Protein AF-0000000081167413 (afdb_homodimer)

Solvent-accessible surface area (backbone atoms only — not comparable to full-atom values): 19623 Å² total; per-residue (Å²): 137,82,80,77,78,75,75,78,75,76,74,74,73,75,72,71,70,73,71,70,74,71,68,78,69,79,68,62,87,67,59,77,71,50,35,56,50,51,27,63,51,35,47,58,48,36,53,52,51,29,46,51,45,26,54,52,31,37,71,70,62,60,34,78,79,64,93,54,86,72,51,77,68,61,30,28,59,44,60,64,32,18,26,53,30,18,47,41,30,41,51,33,17,50,31,35,32,51,27,28,50,50,52,38,54,54,46,54,66,69,35,64,90,38,66,68,58,45,51,51,41,51,54,35,32,51,28,26,44,48,12,18,50,11,32,36,38,37,31,34,26,34,50,88,80,32,45,67,62,14,50,52,11,47,44,28,32,53,54,33,36,50,52,24,52,52,46,50,50,53,49,52,54,56,52,49,50,50,53,50,49,50,52,54,68,70,94,137,84,80,78,78,76,76,78,75,76,74,77,72,76,74,72,72,74,72,70,73,71,68,77,68,80,69,64,87,66,57,76,70,50,36,56,50,49,27,63,51,36,47,60,48,36,53,52,50,30,48,52,45,26,54,51,30,38,73,70,62,60,34,78,79,63,94,54,88,71,51,76,67,60,29,27,58,43,61,64,31,19,27,52,30,20,47,43,31,37,51,34,16,49,32,36,32,51,27,28,51,52,52,37,55,52,46,55,68,71,34,66,91,39,66,68,59,45,51,50,42,50,52,35,31,51,29,26,45,50,12,18,49,11,33,36,39,38,28,32,25,35,50,88,79,32,45,69,63,15,48,52,11,47,46,28,33,52,53,34,36,51,51,24,52,51,47,51,49,52,50,51,54,55,53,47,52,49,51,50,48,48,54,53,69,72,93

Nearest PDB structures (foldseek):
  2ysu-assembly1_B  TM=3.370E-01  e=1.061E+00  Escherichia coli
  2b5u-assembly2_C  TM=3.489E-01  e=2.884E+00  Escherichia coli
  5ew5-assembly4_D  TM=3.385E-01  e=2.884E+00  Escherichia coli
  7xge-assembly3_E  TM=4.062E-01  e=7.456E+00  synthetic construct
  8x94-assembly1_A  TM=3.676E-01  e=5.524E+00  Homo sapiens

pLDDT: mean 80.08, std 22.7, range [27.91, 98.62]

Radius of gyration: 30.18 Å; Cα contacts (8 Å, |Δi|>4): 378; chains: 2; bounding box: 60×120×89 Å

Foldseek 3Di:
DPPPPPPPPPPPPPPPVPVPPPPPPPPPVDPLVVLVVQLVVLVVVLQVVLVVVLVVCVVVPQDPDDPDDDDSLNSLAGPPSVVSSLVSLLVSLVSLLVNLVSQLVVQCVVCPPPPVLNVLSVVLSVLSNQLSVLSNQLSVDRCVVPVVSNVVSVCSNPVSVVVSVVSVVVSVVVVVVVVVVVVVVVD/DPPPPPPPPPPPPPCPVPVPPPPPPPPPVDPLVVLVVCLVVLVVVLQVVLVVVLVVCVVVPQDPDDPDDDDSLNSLAGPPSVVSSLVSLLVSLVSLLVNLVSQLVVQCVVCPPPPVLNVLSVVLSVLSNQLSVLSNQLSVDRCVVPVVSNVVSVCSNPVSVVVSVVSVVVSVVVVVVVVVVVVVVVD

Secondary structure (DSSP, 8-state):
----------------------------SS-TTHHHHHHHHHHHHHHHHHHHHHHHHHHTTSSPPPSS---GGGGGSSTTHHHHHHHHHHHHHHHHHHHHHHHHHHHHHHTTT-HHHHHHHHHHHHHHHHHHHHHHHHHHS-TTT-HHHHHHHHIIIIIIHHHHHHHHHHHHHHHHHHHHHHHHHH-/----------------------------SS-TTHHHHHHHHHHHHHHHHHHHHHHHHHHTTSSPPPSSPPPGGGGGSSTTHHHHHHHHHHHHHHHHHHHHHHHHHHHHHHTTT-HHHHHHHHHHHHHHHHHHHHHHHHHHS-TTT-HHHHHHHHIIIIIIHHHHHHHHHHHHHHHHHHHHHHHHHH-

Organism: Pinctada imbricata (NCBI:txid66713)

InterPro domains:
  IPR019402 CWH43-like, N-terminal domain [PF10277] (33-178)
  IPR050911 DRAM/TMEM150 Autophagy Modulator [PTHR21324] (34-179)

Structure (mmCIF, N/CA/C/O backbone):
data_AF-0000000081167413-model_v1
#
loop_
_entity.id
_entity.type
_entity.pdbx_description
1 polymer 'Transmembrane protein'
#
loop_
_atom_site.group_PDB
_atom_site.id
_atom_site.type_symbol
_atom_site.label_atom_id
_atom_site.label_alt_id
_atom_site.label_comp_id
_atom_site.label_asym_id
_atom_site.label_entity_id
_atom_site.label_seq_id
_atom_site.pdbx_PDB_ins_code
_atom_site.Cartn_x
_atom_site.Cartn_y
_atom_site.Cartn_z
_atom_site.occupancy
_atom_site.B_iso_or_equiv
_atom_site.auth_seq_id
_atom_site.auth_comp_id
_atom_site.auth_asym_id
_atom_site.auth_atom_id
_atom_site.pdbx_PDB_model_num
ATOM 1 N N . MET A 1 1 ? -13.102 90.75 14.391 1 28.25 1 MET A N 1
ATOM 2 C CA . MET A 1 1 ? -13.211 89.688 13.344 1 28.25 1 MET A CA 1
ATOM 3 C C . MET A 1 1 ? -12.102 88.688 13.477 1 28.25 1 MET A C 1
ATOM 5 O O . MET A 1 1 ? -10.992 88.875 12.969 1 28.25 1 MET A O 1
ATOM 9 N N . THR A 1 2 ? -11.836 88.188 14.727 1 29.12 2 THR A N 1
ATOM 10 C CA . THR A 1 2 ? -10.828 87.25 15.273 1 29.12 2 THR A CA 1
ATOM 11 C C . THR A 1 2 ? -10.883 85.938 14.594 1 29.12 2 THR A C 1
ATOM 13 O O . THR A 1 2 ? -11.945 85.312 14.523 1 29.12 2 THR A O 1
ATOM 16 N N . LEU A 1 3 ? -10.141 85.688 13.5 1 29.12 3 LEU A N 1
ATOM 17 C CA . LEU A 1 3 ? -9.852 84.562 12.602 1 29.12 3 LEU A CA 1
ATOM 18 C C . LEU A 1 3 ? -9.398 83.375 13.391 1 29.12 3 LEU A C 1
ATOM 20 O O . LEU A 1 3 ? -8.336 83.375 14.023 1 29.12 3 LEU A O 1
ATOM 24 N N . GLU A 1 4 ? -10.258 82.688 14.234 1 28.03 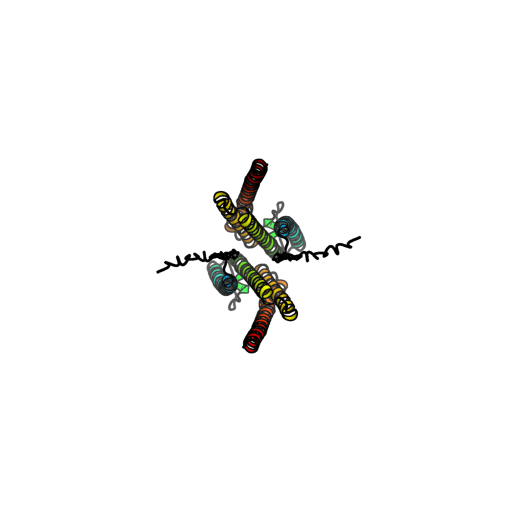4 GLU A N 1
ATOM 25 C CA . GLU A 1 4 ? -10.023 81.5 14.984 1 28.03 4 GLU A CA 1
ATOM 26 C C . GLU A 1 4 ? -9.531 80.375 14.07 1 28.03 4 GLU A C 1
ATOM 28 O O . GLU A 1 4 ? -10.203 80 13.102 1 28.03 4 GLU A O 1
ATOM 33 N N . GLU A 1 5 ? -8.211 80.312 13.805 1 28.83 5 GLU A N 1
ATOM 34 C CA . GLU A 1 5 ? -7.484 79.25 13.078 1 28.83 5 GLU A CA 1
ATOM 35 C C . GLU A 1 5 ? -7.852 77.875 13.586 1 28.83 5 GLU A C 1
ATOM 37 O O . GLU A 1 5 ? -7.664 77.562 14.766 1 28.83 5 GLU A O 1
ATOM 42 N N . ARG A 1 6 ? -9.023 77.312 13.203 1 32.06 6 ARG A N 1
ATOM 43 C CA . ARG A 1 6 ? -9.477 76 13.477 1 32.06 6 ARG A CA 1
ATOM 44 C C . ARG A 1 6 ? -8.391 74.938 13.125 1 32.06 6 ARG A C 1
ATOM 46 O O . ARG A 1 6 ? -7.871 74.938 12.008 1 32.06 6 ARG A O 1
ATOM 53 N N . GLY A 1 7 ? -7.434 74.75 14.078 1 28.89 7 GLY A N 1
ATOM 54 C CA . GLY A 1 7 ? -6.422 73.688 14 1 28.89 7 GLY A CA 1
ATOM 55 C C . GLY A 1 7 ? -6.965 72.375 13.508 1 28.89 7 GLY A C 1
ATOM 56 O O . GLY A 1 7 ? -7.961 71.875 14.031 1 28.89 7 GLY A O 1
ATOM 57 N N . SER A 1 8 ? -7.035 72.125 12.188 1 30.3 8 SER A N 1
ATOM 58 C CA . SER A 1 8 ? -7.355 70.875 11.508 1 30.3 8 SER A CA 1
ATOM 59 C C . SER A 1 8 ? -6.602 69.688 12.133 1 30.3 8 SER A C 1
ATOM 61 O O . SER A 1 8 ? -5.371 69.688 12.172 1 30.3 8 SER A O 1
ATOM 63 N N . GLY A 1 9 ? -6.941 69.312 13.406 1 28.14 9 GLY A N 1
ATOM 64 C CA . GLY A 1 9 ? -6.434 68.062 13.969 1 28.14 9 GLY A CA 1
ATOM 65 C C . GLY A 1 9 ? -6.496 66.875 13 1 28.14 9 GLY A C 1
ATOM 66 O O . GLY A 1 9 ? -7.578 66.5 12.531 1 28.14 9 GLY A O 1
ATOM 67 N N . SER A 1 10 ? -5.539 66.75 12.023 1 30.91 10 SER A N 1
ATOM 68 C CA . SER A 1 10 ? -5.324 65.562 11.188 1 30.91 10 SER A CA 1
ATOM 69 C C . SER A 1 10 ? -5.359 64.312 12.016 1 30.91 10 SER A C 1
ATOM 71 O O . SER A 1 10 ? -4.535 64.125 12.914 1 30.91 10 SER A O 1
ATOM 73 N N . THR A 1 11 ? -6.566 63.875 12.477 1 30.06 11 THR A N 1
ATOM 74 C CA . THR A 1 11 ? -6.727 62.531 13 1 30.06 11 THR A CA 1
ATOM 75 C C . THR A 1 11 ? -6.07 61.5 12.078 1 30.06 11 THR A C 1
ATOM 77 O O . THR A 1 11 ? -6.484 61.344 10.93 1 30.06 11 THR A O 1
ATOM 80 N N . GLU A 1 12 ? -4.703 61.438 12.047 1 29.66 12 GLU A N 1
ATOM 81 C CA . GLU A 1 12 ? -4.02 60.281 11.477 1 29.66 12 GLU A CA 1
ATOM 82 C C . GLU A 1 12 ? -4.684 58.969 11.898 1 29.66 12 GLU A C 1
ATOM 84 O O . GLU A 1 12 ? -4.738 58.656 13.094 1 29.66 12 GLU A O 1
ATOM 89 N N . GLN A 1 13 ? -5.887 58.656 11.312 1 28 13 GLN A N 1
ATOM 90 C CA . GLN A 1 13 ? -6.438 57.312 11.391 1 28 13 GLN A CA 1
ATOM 91 C C . GLN A 1 13 ? -5.352 56.25 11.203 1 28 13 GLN A C 1
ATOM 93 O O . GLN A 1 13 ? -4.641 56.25 10.195 1 28 13 GLN A O 1
ATOM 98 N N . ASP A 1 14 ? -4.621 55.906 12.305 1 29.09 14 ASP A N 1
ATOM 99 C CA . ASP A 1 14 ? -3.801 54.719 12.375 1 29.09 14 ASP A CA 1
ATOM 100 C C . ASP A 1 14 ? -4.5 53.531 11.703 1 29.09 14 ASP A C 1
ATOM 102 O O . ASP A 1 14 ? -5.543 53.062 12.18 1 29.09 14 ASP A O 1
ATOM 106 N N . GLN A 1 15 ? -4.766 53.594 10.367 1 30.33 15 GLN A N 1
ATOM 107 C CA . GLN A 1 15 ? -5.133 52.344 9.688 1 30.33 15 GLN A CA 1
ATOM 108 C C . GLN A 1 15 ? -4.23 51.188 10.109 1 30.33 15 GLN A C 1
ATOM 110 O O . GLN A 1 15 ? -3.041 51.188 9.789 1 30.33 15 GLN A O 1
ATOM 115 N N . THR A 1 16 ? -4.199 50.906 11.438 1 31.59 16 THR A N 1
ATOM 116 C CA . THR A 1 16 ? -3.639 49.594 11.734 1 31.59 16 THR A CA 1
ATOM 117 C C . THR A 1 16 ? -4.129 48.562 10.734 1 31.59 16 THR A C 1
ATOM 119 O O . THR A 1 16 ? -5.324 48.25 10.672 1 31.59 16 THR A O 1
ATOM 122 N N . THR A 1 17 ? -3.688 48.594 9.477 1 31.62 17 THR A N 1
ATOM 123 C CA . THR A 1 17 ? -3.818 47.438 8.602 1 31.62 17 THR A CA 1
ATOM 124 C C . THR A 1 17 ? -3.545 46.156 9.367 1 31.62 17 THR A C 1
ATOM 126 O O . THR A 1 17 ? -2.438 45.938 9.867 1 31.62 17 THR A O 1
ATOM 129 N N . HIS A 1 18 ? -4.449 45.75 10.25 1 31.75 18 HIS A N 1
ATOM 130 C CA . HIS A 1 18 ? -4.355 44.375 10.703 1 31.75 18 HIS A CA 1
ATOM 131 C C . HIS A 1 18 ? -4.035 43.438 9.539 1 31.75 18 HIS A C 1
ATOM 133 O O . HIS A 1 18 ? -4.844 43.281 8.625 1 31.75 18 HIS A O 1
ATOM 139 N N . GLY A 1 19 ? -2.887 43.562 8.875 1 30.83 19 GLY A N 1
ATOM 140 C CA . GLY A 1 19 ? -2.479 42.5 7.992 1 30.83 19 GLY A CA 1
ATOM 141 C C . GLY A 1 19 ? -2.83 41.125 8.531 1 30.83 19 GLY A C 1
ATOM 142 O O . GLY A 1 19 ? -2.395 40.75 9.625 1 30.83 19 GLY A O 1
ATOM 143 N N . GLY A 1 20 ? -4.105 40.688 8.398 1 33.53 20 GLY A N 1
ATOM 144 C CA . GLY A 1 20 ? -4.48 39.312 8.664 1 33.53 20 GLY A CA 1
ATOM 145 C C . GLY A 1 20 ? -3.371 38.344 8.352 1 33.53 20 GLY A C 1
ATOM 146 O O . GLY A 1 20 ? -2.773 38.375 7.273 1 33.53 20 GLY A O 1
ATOM 147 N N . ILE A 1 21 ? -2.514 38.062 9.227 1 36.78 21 ILE A N 1
ATOM 148 C CA . ILE A 1 21 ? -1.634 36.906 9.07 1 36.78 21 ILE A CA 1
ATOM 149 C C . ILE A 1 21 ? -2.377 35.781 8.336 1 36.78 21 ILE A C 1
ATOM 151 O O . ILE A 1 21 ? -3.387 35.281 8.836 1 36.78 21 ILE A O 1
ATOM 155 N N . LYS A 1 22 ? -2.553 35.906 7.039 1 37.59 22 LYS A N 1
ATOM 156 C CA . LYS A 1 22 ? -2.975 34.719 6.309 1 37.59 22 LYS A CA 1
ATOM 157 C C . LYS A 1 22 ? -2.379 33.438 6.926 1 37.59 22 LYS A C 1
ATOM 159 O O . LYS A 1 22 ? -1.161 33.344 7.098 1 37.59 22 LYS A O 1
ATOM 164 N N . LYS A 1 23 ? -2.961 32.906 7.91 1 39.38 23 LYS A N 1
ATOM 165 C CA . LYS A 1 23 ? -2.572 31.562 8.336 1 39.38 23 LYS A CA 1
ATOM 166 C C . LYS A 1 23 ? -2.113 30.719 7.152 1 39.38 23 LYS A C 1
ATOM 168 O O . LYS A 1 23 ? -2.783 30.672 6.121 1 39.38 23 LYS A O 1
ATOM 173 N N . PRO A 1 24 ? -0.841 30.656 6.836 1 37 24 PRO A N 1
ATOM 174 C CA . PRO A 1 24 ? -0.493 29.703 5.777 1 37 24 PRO A CA 1
ATOM 175 C C . PRO A 1 24 ? -1.34 28.438 5.824 1 37 24 PRO A C 1
ATOM 177 O O . PRO A 1 24 ? -1.398 27.766 6.855 1 37 24 PRO A O 1
ATOM 180 N N . THR A 1 25 ? -2.58 28.422 5.395 1 38.25 25 THR A N 1
ATOM 181 C CA . THR A 1 25 ? -3.291 27.172 5.156 1 38.25 25 THR A CA 1
ATOM 182 C C . THR A 1 25 ? -2.328 26.094 4.695 1 38.25 25 THR A C 1
ATOM 184 O O . THR A 1 25 ? -1.636 26.25 3.688 1 38.25 25 THR A O 1
ATOM 187 N N . ARG A 1 26 ? -1.577 25.547 5.445 1 41.41 26 ARG A N 1
ATOM 188 C CA . ARG A 1 26 ? -0.802 24.359 5.082 1 41.41 26 ARG A CA 1
ATOM 189 C C . ARG A 1 26 ? -1.526 23.547 4.023 1 41.41 26 ARG A C 1
ATOM 191 O O . ARG A 1 26 ? -2.494 22.844 4.332 1 41.41 26 ARG A O 1
ATOM 198 N N . ARG A 1 27 ? -1.841 23.969 2.779 1 43.75 27 ARG A N 1
ATOM 199 C CA . ARG A 1 27 ? -2.516 23.375 1.635 1 43.75 27 ARG A CA 1
ATOM 200 C C . ARG A 1 27 ? -2.033 21.938 1.41 1 43.75 27 ARG A C 1
ATOM 202 O O . ARG A 1 27 ? -0.873 21.719 1.059 1 43.75 27 ARG A O 1
ATOM 209 N N . CYS A 1 28 ? -2.375 21.094 2.135 1 51.56 28 CYS A N 1
ATOM 210 C CA . CYS A 1 28 ? -2.311 19.719 1.641 1 51.56 28 CYS A CA 1
ATOM 211 C C . CYS A 1 28 ? -2.6 19.672 0.145 1 51.56 28 CYS A C 1
ATOM 213 O O . CYS A 1 28 ? -3.637 20.156 -0.309 1 51.56 28 CYS A O 1
ATOM 215 N N . PHE A 1 29 ? -1.516 19.531 -0.657 1 58.06 29 PHE A N 1
ATOM 216 C CA . PHE A 1 29 ? -1.508 19.547 -2.115 1 58.06 29 PHE A CA 1
ATOM 217 C C . PHE A 1 29 ? -2.658 18.719 -2.672 1 58.06 29 PHE A C 1
ATOM 219 O O . PHE A 1 29 ? -3.258 19.078 -3.688 1 58.06 29 PHE A O 1
ATOM 226 N N . ILE A 1 30 ? -3.066 17.609 -1.962 1 64.5 30 ILE A N 1
ATOM 227 C CA . ILE A 1 30 ? -4.141 16.812 -2.549 1 64.5 30 ILE A CA 1
ATOM 228 C C . ILE A 1 30 ? -5.453 17.109 -1.828 1 64.5 30 ILE A C 1
ATOM 230 O O . ILE A 1 30 ? -5.543 16.969 -0.606 1 64.5 30 ILE A O 1
ATOM 234 N N . PRO A 1 31 ? -6.348 17.672 -2.611 1 74.81 31 PRO A N 1
ATOM 235 C CA . PRO A 1 31 ? -7.652 17.922 -1.995 1 74.81 31 PRO A CA 1
ATOM 236 C C . PRO A 1 31 ? -8.219 16.688 -1.293 1 74.81 31 PRO A C 1
ATOM 238 O O . PRO A 1 31 ? -8.047 15.57 -1.775 1 74.81 31 PRO A O 1
ATOM 241 N N . LEU A 1 32 ? -8.82 16.875 -0.266 1 79.75 32 LEU A N 1
ATOM 242 C CA . LEU A 1 32 ? -9.32 15.797 0.584 1 79.75 32 LEU A CA 1
ATOM 243 C C . LEU A 1 32 ? -10.352 14.961 -0.157 1 79.75 32 LEU A C 1
ATOM 245 O O . LEU A 1 32 ? -10.516 13.766 0.129 1 79.75 32 LEU A O 1
ATOM 249 N N . TRP A 1 33 ? -11.055 15.594 -1.119 1 83.31 33 TRP A N 1
ATOM 250 C CA . TRP A 1 33 ? -12.086 14.875 -1.859 1 83.31 33 TRP A CA 1
ATOM 251 C C . TRP A 1 33 ? -11.469 13.859 -2.812 1 83.31 33 TRP A C 1
ATOM 253 O O . TRP A 1 33 ? -12.164 12.984 -3.334 1 83.31 33 TRP A O 1
ATOM 263 N N . PHE A 1 34 ? -10.281 13.945 -3.004 1 85.06 34 PHE A N 1
ATOM 264 C CA . PHE A 1 34 ? -9.578 13.07 -3.941 1 85.06 34 PHE A CA 1
ATOM 265 C C . PHE A 1 34 ? -9.562 11.633 -3.434 1 85.06 34 PHE A C 1
ATOM 267 O O . PHE A 1 34 ? -9.688 10.695 -4.219 1 85.06 34 PHE A O 1
ATOM 274 N N . TYR A 1 35 ? -9.469 11.375 -2.186 1 87.31 35 TYR A N 1
ATOM 275 C CA . TYR A 1 35 ? -9.188 10.055 -1.636 1 87.31 35 TYR A CA 1
ATOM 276 C C . TYR A 1 35 ? -10.398 9.141 -1.752 1 87.31 35 TYR A C 1
ATOM 278 O O . TYR A 1 35 ? -10.32 8.055 -2.336 1 87.31 35 TYR A O 1
ATOM 286 N N . PRO A 1 36 ? -11.555 9.648 -1.32 1 87.56 36 PRO A N 1
ATOM 287 C CA . PRO A 1 36 ? -12.734 8.797 -1.514 1 87.56 36 PRO A CA 1
ATOM 288 C C . PRO A 1 36 ? -13.07 8.586 -2.986 1 87.56 36 PRO A C 1
ATOM 290 O O . PRO A 1 36 ? -13.547 7.512 -3.367 1 87.56 36 PRO A O 1
ATOM 293 N N . LEU A 1 37 ? -12.836 9.539 -3.773 1 91.81 37 LEU A N 1
ATOM 294 C CA . LEU A 1 37 ? -13.078 9.406 -5.207 1 91.81 37 LEU A CA 1
ATOM 295 C C . LEU A 1 37 ? -12.148 8.375 -5.824 1 91.81 37 LEU A C 1
ATOM 297 O O . LEU A 1 37 ? -12.586 7.527 -6.613 1 91.81 37 LEU A O 1
ATOM 301 N N . ALA A 1 38 ? -10.906 8.484 -5.473 1 92.31 38 ALA A N 1
ATOM 302 C CA . ALA A 1 38 ? -9.922 7.523 -5.977 1 92.31 38 ALA A CA 1
ATOM 303 C C . ALA A 1 38 ? -10.305 6.098 -5.594 1 92.31 38 ALA A C 1
ATOM 305 O O . ALA A 1 38 ? -10.188 5.176 -6.406 1 92.31 38 ALA A O 1
ATOM 306 N N . THR A 1 39 ? -10.727 5.918 -4.383 1 94.19 39 THR A N 1
ATOM 307 C CA . THR A 1 39 ? -11.141 4.602 -3.918 1 94.19 39 THR A CA 1
ATOM 308 C C . THR A 1 39 ? -12.352 4.109 -4.707 1 94.19 39 THR A C 1
ATOM 310 O O . THR A 1 39 ? -12.367 2.973 -5.184 1 94.19 39 THR A O 1
ATOM 313 N N . SER A 1 40 ? -13.336 4.961 -4.906 1 94.81 40 SER A N 1
ATOM 314 C CA . SER A 1 40 ? -14.562 4.594 -5.602 1 94.81 40 SER A CA 1
ATOM 315 C C . SER A 1 40 ? -14.289 4.242 -7.059 1 94.81 40 SER A C 1
ATOM 317 O O . SER A 1 40 ? -14.898 3.32 -7.605 1 94.81 40 SER A O 1
ATOM 319 N N . ILE A 1 41 ? -13.352 4.883 -7.652 1 96 41 ILE A N 1
ATOM 320 C CA . ILE A 1 41 ? -13.039 4.652 -9.055 1 96 41 ILE A CA 1
ATOM 321 C C . ILE A 1 41 ? -12.148 3.422 -9.195 1 96 41 ILE A C 1
ATOM 323 O O . ILE A 1 41 ? -12.273 2.656 -10.156 1 96 41 ILE A O 1
ATOM 327 N N . SER A 1 42 ? -11.289 3.236 -8.258 1 96.94 42 SER A N 1
ATOM 328 C CA . SER A 1 42 ? -10.305 2.166 -8.367 1 96.94 42 SER A CA 1
ATOM 329 C C . SER A 1 42 ? -10.961 0.794 -8.273 1 96.94 42 SER A C 1
ATOM 331 O O . SER A 1 42 ? -10.484 -0.173 -8.867 1 96.94 42 SER A O 1
ATOM 333 N N . ILE A 1 43 ? -12.031 0.7 -7.586 1 96.31 43 ILE A N 1
ATOM 334 C CA . ILE A 1 43 ? -12.672 -0.593 -7.375 1 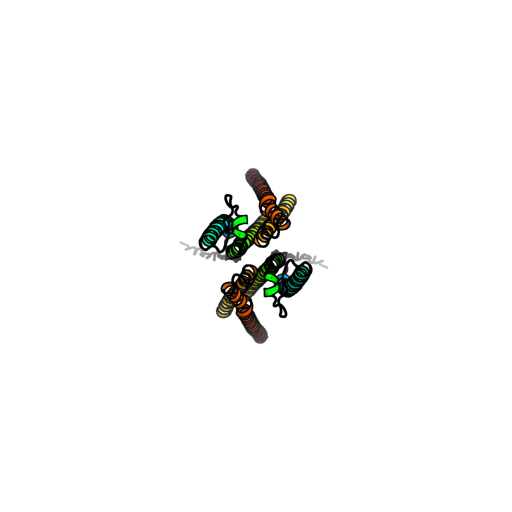96.31 43 ILE A CA 1
ATOM 335 C C . ILE A 1 43 ? -13.227 -1.113 -8.703 1 96.31 43 ILE A C 1
ATOM 337 O O . ILE A 1 43 ? -12.812 -2.17 -9.18 1 96.31 43 ILE A O 1
ATOM 341 N N . PRO A 1 44 ? -14.18 -0.422 -9.336 1 96.62 44 PRO A N 1
ATOM 342 C CA . PRO A 1 44 ? -14.648 -0.937 -10.625 1 96.62 44 PRO A CA 1
ATOM 343 C C . PRO A 1 44 ? -13.539 -1.013 -11.664 1 96.62 44 PRO A C 1
ATOM 345 O O . PRO A 1 44 ? -13.547 -1.901 -12.523 1 96.62 44 PRO A O 1
ATOM 348 N N . PHE A 1 45 ? -12.609 -0.104 -11.648 1 97.31 45 PHE A N 1
ATOM 349 C CA . PHE A 1 45 ? -11.484 -0.151 -12.57 1 97.31 45 PHE A CA 1
ATOM 350 C C . PHE A 1 45 ? -10.711 -1.459 -12.414 1 97.31 45 PHE A C 1
ATOM 352 O O . PHE A 1 45 ? -10.422 -2.137 -13.406 1 97.31 45 PHE A O 1
ATOM 359 N N . ALA A 1 46 ? -10.344 -1.804 -11.195 1 97.44 46 ALA A N 1
ATOM 360 C CA . ALA A 1 46 ? -9.609 -3.037 -10.93 1 97.44 46 ALA A CA 1
ATOM 361 C C . ALA A 1 46 ? -10.406 -4.258 -11.383 1 97.44 46 ALA A C 1
ATOM 363 O O . ALA A 1 46 ? -9.844 -5.188 -11.969 1 97.44 46 ALA A O 1
ATOM 364 N N . CYS A 1 47 ? -11.719 -4.281 -11.188 1 96.12 47 CYS A N 1
ATOM 365 C CA . CYS A 1 47 ? -12.555 -5.406 -11.578 1 96.12 47 CYS A CA 1
ATOM 366 C C . CYS A 1 47 ? -12.625 -5.535 -13.102 1 96.12 47 CYS A C 1
ATOM 368 O O . CYS A 1 47 ? -12.43 -6.625 -13.641 1 96.12 47 CYS A O 1
ATOM 370 N N . ILE A 1 48 ? -12.836 -4.445 -13.734 1 96.25 48 ILE A N 1
ATOM 371 C CA . ILE A 1 48 ? -12.984 -4.453 -15.18 1 96.25 48 ILE A CA 1
ATOM 372 C C . ILE A 1 48 ? -11.664 -4.84 -15.836 1 96.25 48 ILE A C 1
ATOM 374 O O . ILE A 1 48 ? -11.625 -5.703 -16.719 1 96.25 48 ILE A O 1
ATOM 378 N N . VAL A 1 49 ? -10.578 -4.238 -15.414 1 96.31 49 VAL A N 1
ATOM 379 C CA . VAL A 1 49 ? -9.273 -4.484 -16.016 1 96.31 49 VAL A CA 1
ATOM 380 C C . VAL A 1 49 ? -8.836 -5.922 -15.734 1 96.31 49 VAL A C 1
ATOM 382 O O . VAL A 1 49 ? -8.297 -6.598 -16.609 1 96.31 49 VAL A O 1
ATOM 385 N N . SER A 1 50 ? -9.055 -6.387 -14.516 1 95.12 50 SER A N 1
ATOM 386 C CA . SER A 1 50 ? -8.727 -7.773 -14.195 1 95.12 50 SER A CA 1
ATOM 387 C C . SER A 1 50 ? -9.492 -8.742 -15.102 1 95.12 50 SER A C 1
ATOM 389 O O . SER A 1 50 ? -8.93 -9.727 -15.578 1 95.12 50 SER A O 1
ATOM 391 N N . TYR A 1 51 ? -10.734 -8.445 -15.344 1 93.56 51 TYR A N 1
ATOM 392 C CA . TYR A 1 51 ? -11.555 -9.289 -16.203 1 93.56 51 TYR A CA 1
ATOM 393 C C . TYR A 1 51 ? -11.039 -9.273 -17.641 1 93.56 51 TYR A C 1
ATOM 395 O O . TYR A 1 51 ? -10.953 -10.32 -18.281 1 93.56 51 TYR A O 1
ATOM 403 N N . LEU A 1 52 ? -10.695 -8.125 -18.109 1 93.81 52 LEU A N 1
ATOM 404 C CA . LEU A 1 52 ? -10.18 -7.996 -19.469 1 93.81 52 LEU A CA 1
ATOM 405 C C . LEU A 1 52 ? -8.867 -8.758 -19.641 1 93.81 52 LEU A C 1
ATOM 407 O O . LEU A 1 52 ? -8.664 -9.445 -20.641 1 93.81 52 LEU A O 1
ATOM 411 N N . ILE A 1 53 ? -8.039 -8.641 -18.719 1 93.44 53 ILE A N 1
ATOM 412 C CA . ILE A 1 53 ? -6.754 -9.328 -18.766 1 93.44 53 ILE A CA 1
ATOM 413 C C . ILE A 1 53 ? -6.977 -10.844 -18.703 1 93.44 53 ILE A C 1
ATOM 415 O O . ILE A 1 53 ? -6.316 -11.602 -19.422 1 93.44 53 ILE A O 1
ATOM 419 N N . TYR A 1 54 ? -7.852 -11.266 -17.891 1 91.62 54 TYR A N 1
ATOM 420 C CA . TYR A 1 54 ? -8.203 -12.68 -17.797 1 91.62 54 TYR A CA 1
ATOM 421 C C . TYR A 1 54 ? -8.719 -13.211 -19.125 1 91.62 54 TYR A C 1
ATOM 423 O O . TYR A 1 54 ? -8.273 -14.258 -19.609 1 91.62 54 TYR A O 1
ATOM 431 N N . LEU A 1 55 ? -9.664 -12.484 -19.719 1 90.19 55 LEU A N 1
ATOM 432 C CA . LEU A 1 55 ? -10.219 -12.891 -21 1 90.19 55 LEU A CA 1
ATOM 433 C C . LEU A 1 55 ? -9.117 -13.008 -22.047 1 90.19 55 LEU A C 1
ATOM 435 O O . LEU A 1 55 ? -9.117 -13.945 -22.844 1 90.19 55 LEU A O 1
ATOM 439 N N . ASN A 1 56 ? -8.195 -12.109 -22.031 1 90.94 56 ASN A N 1
ATOM 440 C CA . ASN A 1 56 ? -7.066 -12.164 -22.969 1 90.94 56 ASN A CA 1
ATOM 441 C C . ASN A 1 56 ? -6.164 -13.359 -22.672 1 90.94 56 ASN A C 1
ATOM 443 O O . ASN A 1 56 ? -5.625 -13.969 -23.609 1 90.94 56 ASN A O 1
ATOM 447 N N . SER A 1 57 ? -6.027 -13.664 -21.406 1 87.75 57 SER A N 1
ATOM 448 C CA . SER A 1 57 ? -5.184 -14.781 -21.016 1 87.75 57 SER A CA 1
ATOM 449 C C . SER A 1 57 ? -5.82 -16.109 -21.406 1 87.75 57 SER A C 1
ATOM 451 O O . SER A 1 57 ? -5.121 -17.094 -21.688 1 87.75 57 SER A O 1
ATOM 453 N N . VAL A 1 58 ? -7.117 -16.156 -21.391 1 85.12 58 VAL A N 1
ATOM 454 C CA . VAL A 1 58 ? -7.84 -17.359 -21.828 1 85.12 58 VAL A CA 1
ATOM 455 C C . VAL A 1 58 ? -7.719 -17.5 -23.344 1 85.12 58 VAL A C 1
ATOM 457 O O . VAL A 1 58 ? -7.512 -18.594 -23.859 1 85.12 58 VAL A O 1
ATOM 460 N N . GLU A 1 59 ? -7.805 -16.438 -23.984 1 86.12 59 GLU A N 1
ATOM 461 C CA . GLU A 1 59 ? -7.684 -16.438 -25.438 1 86.12 59 GLU A CA 1
ATOM 462 C C . GLU A 1 59 ? -6.297 -16.891 -25.875 1 86.12 59 GLU A C 1
ATOM 464 O O . GLU A 1 59 ? -6.164 -17.641 -26.859 1 86.12 59 GLU A O 1
ATOM 469 N N . ASP A 1 60 ? -5.32 -16.531 -25.156 1 86.31 60 ASP A N 1
ATOM 470 C CA . ASP A 1 60 ? -3.955 -16.891 -25.531 1 86.31 60 ASP A CA 1
ATOM 471 C C . ASP A 1 60 ? -3.543 -18.234 -24.922 1 86.31 60 ASP A C 1
ATOM 473 O O . ASP A 1 60 ? -2.387 -18.641 -25.031 1 86.31 60 ASP A O 1
ATOM 477 N N . LYS A 1 61 ? -4.465 -18.828 -24.125 1 79.94 61 LYS A N 1
ATOM 478 C CA . LYS A 1 61 ? -4.332 -20.188 -23.578 1 79.94 61 LYS A CA 1
ATOM 479 C C . LYS A 1 61 ? -3.344 -20.219 -22.422 1 79.94 61 LYS A C 1
ATOM 481 O O . LYS A 1 61 ? -2.785 -21.266 -22.109 1 79.94 61 LYS A O 1
ATOM 486 N N . SER A 1 62 ? -3.027 -19.031 -21.875 1 77 62 SER A N 1
ATOM 487 C CA . SER A 1 62 ? -2.166 -19 -20.703 1 77 62 SER A CA 1
ATOM 488 C C . SER A 1 62 ? -2.957 -19.281 -19.422 1 77 62 SER A C 1
ATOM 490 O O . SER A 1 62 ? -2.379 -19.609 -18.391 1 77 62 SER A O 1
ATOM 492 N N . SER A 1 63 ? -4.266 -19.172 -19.547 1 75.25 63 SER A N 1
ATOM 493 C CA . SER A 1 63 ? -5.172 -19.516 -18.453 1 75.25 63 SER A CA 1
ATOM 494 C C . SER A 1 63 ? -6.324 -20.391 -18.938 1 75.25 63 SER A C 1
ATOM 496 O O . SER A 1 63 ? -6.617 -20.422 -20.141 1 75.25 63 SER A O 1
ATOM 498 N N . SER A 1 64 ? -6.863 -21.094 -18 1 74 64 SER A N 1
ATOM 499 C CA . SER A 1 64 ? -7.98 -21.953 -18.344 1 74 64 SER A CA 1
ATOM 500 C C . SER A 1 64 ? -9.32 -21.297 -18.031 1 74 64 SER A C 1
ATOM 502 O O . SER A 1 64 ? -9.414 -20.5 -17.109 1 74 64 SER A O 1
ATOM 504 N N . TRP A 1 65 ? -10.25 -21.516 -18.938 1 69.5 65 TRP A N 1
ATOM 505 C CA . TRP A 1 65 ? -11.609 -21.031 -18.719 1 69.5 65 TRP A CA 1
ATOM 506 C C . TRP A 1 65 ? -12.266 -21.781 -17.547 1 69.5 65 TRP A C 1
ATOM 508 O O . TRP A 1 65 ? -12.078 -22.984 -17.391 1 69.5 65 TRP A O 1
ATOM 518 N N . THR A 1 66 ? -12.859 -20.953 -16.734 1 67.94 66 THR A N 1
ATOM 519 C CA . THR A 1 66 ? -13.68 -21.578 -15.719 1 67.94 66 THR A CA 1
ATOM 520 C C . THR A 1 66 ? -15.07 -21.906 -16.266 1 67.94 66 THR A C 1
ATOM 522 O O . THR A 1 66 ? -15.57 -21.203 -17.141 1 67.94 66 THR A O 1
ATOM 525 N N . ASP A 1 67 ? -15.562 -23.031 -16.125 1 64.62 67 ASP A N 1
ATOM 526 C CA . ASP A 1 67 ? -16.828 -23.531 -16.656 1 64.62 67 ASP A CA 1
ATOM 527 C C . ASP A 1 67 ? -17.969 -22.562 -16.344 1 64.62 67 ASP A C 1
ATOM 529 O O . ASP A 1 67 ? -18.875 -22.406 -17.156 1 64.62 67 ASP A O 1
ATOM 533 N N . ASP A 1 68 ? -17.984 -21.984 -15.297 1 67.44 68 ASP A N 1
ATOM 534 C CA . ASP A 1 68 ? -19.031 -21.047 -14.891 1 67.44 68 ASP A CA 1
ATOM 535 C C . ASP A 1 68 ? -18.562 -19.594 -15.039 1 67.44 68 ASP A C 1
ATOM 537 O O . ASP A 1 68 ? -17.391 -19.344 -15.32 1 67.44 68 ASP A O 1
ATOM 541 N N . PHE A 1 69 ? -19.578 -18.719 -15.094 1 71.5 69 PHE A N 1
ATOM 542 C CA . PHE A 1 69 ? -19.266 -17.297 -15.078 1 71.5 69 PHE A CA 1
ATOM 543 C C . PHE A 1 69 ? -18.203 -16.984 -14.016 1 71.5 69 PHE A C 1
ATOM 545 O O . PHE A 1 69 ? -18.422 -17.25 -12.828 1 71.5 69 PHE A O 1
ATOM 552 N N . PRO A 1 70 ? -17.203 -16.453 -14.469 1 76.38 70 PRO A N 1
ATOM 553 C CA . PRO A 1 70 ? -16.094 -16.297 -13.531 1 76.38 70 PRO A CA 1
ATOM 554 C C . PRO A 1 70 ? -16.344 -15.203 -12.5 1 76.38 70 PRO A C 1
ATOM 556 O O . PRO A 1 70 ? -16.828 -14.117 -12.852 1 76.38 70 PRO A O 1
ATOM 559 N N . PHE A 1 71 ? -16.156 -15.555 -11.312 1 85.88 71 PHE A N 1
ATOM 560 C CA . PHE A 1 71 ? -16.078 -14.57 -10.242 1 85.88 71 PHE A CA 1
ATOM 561 C C . PHE A 1 71 ? -14.812 -13.734 -10.359 1 85.88 71 PHE A C 1
ATOM 563 O O . PHE A 1 71 ? -13.867 -14.117 -11.055 1 85.88 71 PHE A O 1
ATOM 570 N N . ILE A 1 72 ? -14.828 -12.625 -9.766 1 88.94 72 ILE A N 1
ATOM 571 C CA . ILE A 1 72 ? -13.68 -11.727 -9.82 1 88.94 72 ILE A CA 1
ATOM 572 C C . ILE A 1 72 ? -12.43 -12.461 -9.328 1 88.94 72 ILE A C 1
ATOM 574 O O . ILE A 1 72 ? -11.352 -12.312 -9.906 1 88.94 72 ILE A O 1
ATOM 578 N N . SER A 1 73 ? -12.57 -13.281 -8.305 1 90.44 73 SER A N 1
ATOM 579 C CA . SER A 1 73 ? -11.43 -14.008 -7.762 1 90.44 73 SER A CA 1
ATOM 580 C C . SER A 1 73 ? -10.898 -15.031 -8.758 1 90.44 73 SER A C 1
ATOM 582 O O . SER A 1 73 ? -9.727 -15.406 -8.703 1 90.44 73 SER A O 1
ATOM 584 N N . ASP A 1 74 ? -11.711 -15.484 -9.703 1 90.19 74 ASP A N 1
ATOM 585 C CA . ASP A 1 74 ? -11.273 -16.422 -10.734 1 90.19 74 ASP A CA 1
ATOM 586 C C . ASP A 1 74 ? -10.273 -15.766 -11.68 1 90.19 74 ASP A C 1
ATOM 588 O O . ASP A 1 74 ? -9.398 -16.438 -12.227 1 90.19 74 ASP A O 1
ATOM 592 N N . THR A 1 75 ? -10.406 -14.484 -11.812 1 90.62 75 THR A N 1
ATOM 593 C CA . THR A 1 75 ? -9.539 -13.766 -12.742 1 90.62 75 THR A CA 1
ATOM 594 C C . THR A 1 75 ? -8.117 -13.664 -12.188 1 90.62 75 THR A C 1
ATOM 596 O O . THR A 1 75 ? -7.191 -13.305 -12.914 1 90.62 75 THR A O 1
ATOM 599 N N . GLY A 1 76 ? -7.945 -13.961 -10.906 1 91.12 76 GLY A N 1
ATOM 600 C CA . GLY A 1 76 ? -6.645 -13.828 -10.273 1 91.12 76 GLY A CA 1
ATOM 601 C C . GLY A 1 76 ? -6.016 -15.164 -9.914 1 91.12 76 GLY A C 1
ATOM 602 O O . GLY A 1 76 ? -5.137 -15.234 -9.055 1 91.12 76 GLY A O 1
ATOM 603 N N . ILE A 1 77 ? -6.445 -16.203 -10.586 1 88.19 77 ILE A N 1
ATOM 604 C CA . ILE A 1 77 ? -5.992 -17.531 -10.188 1 88.19 77 ILE A CA 1
ATOM 605 C C . ILE A 1 77 ? -4.652 -17.844 -10.852 1 88.19 77 ILE A C 1
ATOM 607 O O . ILE A 1 77 ? -3.701 -18.25 -10.18 1 88.19 77 ILE A O 1
ATOM 611 N N . TYR A 1 78 ? -4.477 -17.594 -12.133 1 86.31 78 TYR A N 1
ATOM 612 C CA . TYR A 1 78 ? -3.297 -18.047 -12.859 1 86.31 78 TYR A CA 1
ATOM 613 C C . TYR A 1 78 ? -2.48 -16.859 -13.359 1 86.31 78 TYR A C 1
ATOM 615 O O . TYR A 1 78 ? -3.039 -15.859 -13.82 1 86.31 78 TYR A O 1
ATOM 623 N N . PRO A 1 79 ? -1.222 -17.047 -13.289 1 87.69 79 PRO A N 1
ATOM 624 C CA . PRO A 1 79 ? -0.383 -16.047 -13.953 1 87.69 79 PRO A CA 1
ATOM 625 C C . PRO A 1 79 ? -0.492 -16.109 -15.477 1 87.69 79 PRO A C 1
ATOM 627 O O . PRO A 1 79 ? -0.79 -17.156 -16.031 1 87.69 79 PRO A O 1
ATOM 630 N N . PRO A 1 80 ? -0.363 -14.953 -16.141 1 87.69 80 PRO A N 1
ATOM 631 C CA . PRO A 1 80 ? 0.058 -13.641 -15.633 1 87.69 80 PRO A CA 1
ATOM 632 C C . PRO A 1 80 ? -1.111 -12.805 -15.125 1 87.69 80 PRO A C 1
ATOM 634 O O . PRO A 1 80 ? -0.903 -11.727 -14.562 1 87.69 80 PRO A O 1
ATOM 637 N N . ALA A 1 81 ? -2.34 -13.289 -15.406 1 91.31 81 ALA A N 1
ATOM 638 C CA . ALA A 1 81 ? -3.516 -12.523 -14.984 1 91.31 81 ALA A CA 1
ATOM 639 C C . ALA A 1 81 ? -3.521 -12.32 -13.469 1 91.31 81 ALA A C 1
ATOM 641 O O . ALA A 1 81 ? -3.943 -11.266 -12.984 1 91.31 81 ALA A O 1
ATOM 642 N N . SER A 1 82 ? -3.043 -13.258 -12.742 1 93 82 SER A N 1
ATOM 643 C CA . SER A 1 82 ? -3.014 -13.148 -11.281 1 93 82 SER A CA 1
ATOM 644 C C . SER A 1 82 ? -2.059 -12.055 -10.828 1 93 82 SER A C 1
ATOM 646 O O . SER A 1 82 ? -2.287 -11.406 -9.805 1 93 82 SER A O 1
ATOM 648 N N . CYS A 1 83 ? -0.972 -11.875 -11.523 1 93.38 83 CYS A N 1
ATOM 649 C CA . CYS A 1 83 ? -0.018 -10.82 -11.195 1 93.38 83 CYS A CA 1
ATOM 650 C C . CYS A 1 83 ? -0.665 -9.445 -11.305 1 93.38 83 CYS A C 1
ATOM 652 O O . CYS A 1 83 ? -0.494 -8.602 -10.422 1 93.38 83 CYS A O 1
ATOM 654 N N . TRP A 1 84 ? -1.326 -9.281 -12.398 1 94.12 84 TRP A N 1
ATOM 655 C CA . TRP A 1 84 ? -2.031 -8.023 -12.609 1 94.12 84 TRP A CA 1
ATOM 656 C C . TRP A 1 84 ? -3.156 -7.848 -11.594 1 94.12 84 TRP A C 1
ATOM 658 O O . TRP A 1 84 ? -3.389 -6.742 -11.102 1 94.12 84 TRP A O 1
ATOM 668 N N . PHE A 1 85 ? -3.904 -8.922 -11.359 1 96.31 85 PHE A N 1
ATOM 669 C CA . PHE A 1 85 ? -4.922 -8.898 -10.312 1 96.31 85 PHE A CA 1
ATOM 670 C C . PHE A 1 85 ? -4.34 -8.391 -9 1 96.31 85 PHE A C 1
ATOM 672 O O . PHE A 1 85 ? -4.898 -7.488 -8.375 1 96.31 85 PHE A O 1
ATOM 679 N N . THR A 1 86 ? -3.246 -8.914 -8.562 1 97.25 86 THR A N 1
ATOM 680 C CA . THR A 1 86 ? -2.562 -8.547 -7.324 1 97.25 86 THR A CA 1
ATOM 681 C C . THR A 1 86 ? -2.203 -7.062 -7.324 1 97.25 86 THR A C 1
ATOM 683 O O . THR A 1 86 ? -2.512 -6.348 -6.367 1 97.25 86 THR A O 1
ATOM 686 N N . LEU A 1 87 ? -1.63 -6.617 -8.359 1 96.69 87 LEU A N 1
ATOM 687 C CA . LEU A 1 87 ? -1.2 -5.227 -8.445 1 96.69 87 LEU A CA 1
ATOM 688 C C . LEU A 1 87 ? -2.395 -4.281 -8.344 1 96.69 87 LEU A C 1
ATOM 690 O O . LEU A 1 87 ? -2.369 -3.318 -7.578 1 96.69 87 LEU A O 1
ATOM 694 N N . LEU A 1 88 ? -3.389 -4.516 -9.141 1 97.5 88 LEU A N 1
ATOM 695 C CA . LEU A 1 88 ? -4.574 -3.664 -9.188 1 97.5 88 LEU A CA 1
ATOM 696 C C . LEU A 1 88 ? -5.246 -3.594 -7.824 1 97.5 88 LEU A C 1
ATOM 698 O O . LEU A 1 88 ? -5.594 -2.51 -7.352 1 97.5 88 LEU A O 1
ATOM 702 N N . PHE A 1 89 ? -5.363 -4.684 -7.18 1 98 89 PHE A N 1
ATOM 703 C CA . PHE A 1 89 ? -6.105 -4.699 -5.926 1 98 89 PHE A CA 1
ATOM 704 C C . PHE A 1 89 ? -5.227 -4.23 -4.77 1 98 89 PHE A C 1
ATOM 706 O O . PHE A 1 89 ? -5.734 -3.818 -3.727 1 98 89 PHE A O 1
ATOM 713 N N . PHE A 1 90 ? -3.895 -4.312 -4.895 1 97.56 90 PHE A N 1
ATOM 714 C CA . PHE A 1 90 ? -3.029 -3.607 -3.957 1 97.56 90 PHE A CA 1
ATOM 715 C C . PHE A 1 90 ? -3.326 -2.111 -3.963 1 97.56 90 PHE A C 1
ATOM 717 O O . PHE A 1 90 ? -3.402 -1.485 -2.904 1 97.56 90 PHE A O 1
ATOM 724 N N . PHE A 1 91 ? -3.582 -1.599 -5.137 1 96.06 91 PHE A N 1
ATOM 725 C CA . PHE A 1 91 ? -3.893 -0.178 -5.25 1 96.06 91 PHE A CA 1
ATOM 726 C C . PHE A 1 91 ? -5.262 0.126 -4.652 1 96.06 91 PHE A C 1
ATOM 728 O O . PHE A 1 91 ? -5.441 1.155 -3.998 1 96.06 91 PHE A O 1
ATOM 735 N N . VAL A 1 92 ? -6.168 -0.765 -4.859 1 97.38 92 VAL A N 1
ATOM 736 C CA . VAL A 1 92 ? -7.477 -0.594 -4.234 1 97.38 92 VAL A CA 1
ATOM 737 C C . VAL A 1 92 ? -7.324 -0.568 -2.715 1 97.38 92 VAL A C 1
ATOM 739 O O . VAL A 1 92 ? -7.906 0.285 -2.041 1 97.38 92 VAL A O 1
ATOM 742 N N . GLY A 1 93 ? -6.551 -1.521 -2.211 1 97.62 93 GLY A N 1
ATOM 743 C CA . GLY A 1 93 ? -6.297 -1.543 -0.779 1 97.62 93 GLY A CA 1
ATOM 744 C C . GLY A 1 93 ? -5.629 -0.278 -0.273 1 97.62 93 GLY A C 1
ATOM 745 O O . GLY A 1 93 ? -6.012 0.255 0.771 1 97.62 93 GLY A O 1
ATOM 746 N N . PHE A 1 94 ? -4.719 0.169 -1.002 1 95.5 94 PHE A N 1
ATOM 747 C CA . PHE A 1 94 ? -3.992 1.38 -0.64 1 95.5 94 PHE A CA 1
ATOM 748 C C . PHE A 1 94 ? -4.93 2.58 -0.595 1 95.5 94 PHE A C 1
ATOM 750 O O . PHE A 1 94 ? -4.914 3.35 0.369 1 95.5 94 PHE A O 1
ATOM 757 N N . PHE A 1 95 ? -5.691 2.791 -1.627 1 95.62 95 PHE A N 1
ATOM 758 C CA . PHE A 1 95 ? -6.609 3.922 -1.688 1 95.62 95 PHE A CA 1
ATOM 759 C C . PHE A 1 95 ? -7.668 3.818 -0.595 1 95.62 95 PHE A C 1
ATOM 761 O O . PHE A 1 95 ? -8.062 4.828 -0.007 1 95.62 95 PHE A O 1
ATOM 768 N N . SER A 1 96 ? -8.102 2.607 -0.372 1 96.94 96 SER A N 1
ATOM 769 C CA . SER A 1 96 ? -9.086 2.406 0.686 1 96.94 96 SER A CA 1
ATOM 770 C C . SER A 1 96 ? -8.516 2.781 2.049 1 96.94 96 SER A C 1
ATOM 772 O O . SER A 1 96 ? -9.188 3.436 2.852 1 96.94 96 SER A O 1
ATOM 774 N N . PHE A 1 97 ? -7.336 2.414 2.316 1 96.75 97 PHE A N 1
ATOM 775 C CA . PHE A 1 97 ? -6.668 2.762 3.566 1 96.75 97 PHE A CA 1
ATOM 776 C C . PHE A 1 97 ? -6.508 4.273 3.691 1 96.75 97 PHE A C 1
ATOM 778 O O . PHE A 1 97 ? -6.812 4.848 4.738 1 96.75 97 PHE A O 1
ATOM 785 N N . SER A 1 98 ? -6.023 4.879 2.604 1 93.25 98 SER A N 1
ATOM 786 C CA . SER A 1 98 ? -5.816 6.324 2.598 1 93.25 98 SER A CA 1
ATOM 787 C C . SER A 1 98 ? -7.125 7.07 2.848 1 93.25 98 SER A C 1
ATOM 789 O O . SER A 1 98 ? -7.145 8.07 3.568 1 93.25 98 SER A O 1
ATOM 791 N N . SER A 1 99 ? -8.188 6.57 2.205 1 94.62 99 SER A N 1
ATOM 792 C CA . SER A 1 99 ? -9.492 7.195 2.396 1 94.62 99 SER A CA 1
ATOM 793 C C . SER A 1 99 ? -9.938 7.105 3.85 1 94.62 99 SER A C 1
ATOM 795 O O . SER A 1 99 ? -10.453 8.078 4.41 1 94.62 99 SER A O 1
ATOM 797 N N . ALA A 1 100 ? -9.688 5.973 4.445 1 95.5 100 ALA A N 1
ATOM 798 C CA . ALA A 1 100 ? -10.047 5.793 5.852 1 95.5 100 ALA A CA 1
ATOM 799 C C . ALA A 1 100 ? -9.227 6.715 6.75 1 95.5 100 ALA A C 1
ATOM 801 O O . ALA A 1 100 ? -9.758 7.297 7.699 1 95.5 100 ALA A O 1
ATOM 802 N N . LEU A 1 101 ? -8.008 6.836 6.457 1 92.69 101 LEU A N 1
ATOM 803 C CA . LEU A 1 101 ? -7.105 7.676 7.238 1 92.69 101 LEU A CA 1
ATOM 804 C C . LEU A 1 101 ? -7.52 9.141 7.152 1 92.69 101 LEU A C 1
ATOM 806 O O . LEU A 1 101 ? -7.602 9.828 8.172 1 92.69 101 LEU A O 1
ATOM 810 N N . VAL A 1 102 ? -7.75 9.555 5.949 1 90.94 102 VAL A N 1
ATOM 811 C CA . VAL A 1 102 ? -8.133 10.945 5.73 1 90.94 102 VAL A CA 1
ATOM 812 C C . VAL A 1 102 ? -9.453 11.242 6.43 1 90.94 102 VAL A C 1
ATOM 814 O O . VAL A 1 102 ? -9.609 12.281 7.066 1 90.94 102 VAL A O 1
ATOM 817 N N . ARG A 1 103 ? -10.398 10.359 6.289 1 91.94 103 ARG A N 1
ATOM 818 C CA . ARG A 1 103 ? -11.695 10.547 6.949 1 91.94 103 ARG A CA 1
ATOM 819 C C . ARG A 1 103 ? -11.531 10.602 8.461 1 91.94 103 ARG A C 1
ATOM 821 O O . ARG A 1 103 ? -12.164 11.422 9.133 1 91.94 103 ARG A O 1
ATOM 828 N N . TYR A 1 104 ? -10.75 9.781 9 1 92.81 104 TYR A N 1
ATOM 829 C CA . TYR A 1 104 ? -10.469 9.773 10.43 1 92.81 104 TYR A CA 1
ATOM 830 C C . TYR A 1 104 ? -9.922 11.125 10.883 1 92.81 104 TYR A C 1
ATOM 832 O O . TYR A 1 104 ? -10.375 11.688 11.875 1 92.81 104 TYR A O 1
ATOM 840 N N . MET A 1 105 ? -8.953 11.625 10.117 1 89.56 105 MET A N 1
ATOM 841 C CA . MET A 1 105 ? -8.32 12.898 10.461 1 89.56 105 MET A CA 1
ATOM 842 C C . MET A 1 105 ? -9.328 14.047 10.367 1 89.56 105 MET A C 1
ATOM 844 O O . MET A 1 105 ? -9.305 14.961 11.188 1 89.56 105 MET A O 1
ATOM 848 N N . GLN A 1 106 ? -10.094 13.992 9.383 1 86.5 106 GLN A N 1
ATOM 849 C CA . GLN A 1 106 ? -11.117 15.016 9.195 1 86.5 106 GLN A CA 1
ATOM 850 C C . GLN A 1 106 ? -12.078 15.055 10.383 1 86.5 106 GLN A C 1
ATOM 852 O O . GLN A 1 106 ? -12.375 16.125 10.914 1 86.5 106 GLN A O 1
ATOM 857 N N . LEU A 1 107 ? -12.516 13.977 10.805 1 87.94 107 LEU A N 1
ATOM 858 C CA . LEU A 1 107 ? -13.5 13.891 11.875 1 87.94 107 LEU A CA 1
ATOM 859 C C . LEU A 1 107 ? -12.859 14.148 13.234 1 87.94 107 LEU A C 1
ATOM 861 O O . LEU A 1 107 ? -13.516 14.633 14.156 1 87.94 107 LEU A O 1
ATOM 865 N N . LYS A 1 108 ? -11.633 13.766 13.32 1 88.19 108 LYS A N 1
ATOM 866 C CA . LYS A 1 108 ? -10.906 14.055 14.555 1 88.19 108 LYS A CA 1
ATOM 867 C C . LYS A 1 108 ? -10.867 15.555 14.828 1 88.19 108 LYS A C 1
ATOM 869 O O . LYS A 1 108 ? -10.992 15.984 15.969 1 88.19 108 LYS A O 1
ATOM 874 N N . THR A 1 109 ? -10.711 16.312 13.781 1 83.44 109 THR A N 1
ATOM 875 C CA . THR A 1 109 ? -10.656 17.766 13.898 1 83.44 109 THR A CA 1
ATOM 876 C C . THR A 1 109 ? -12.047 18.328 14.188 1 83.44 109 THR A C 1
ATOM 878 O O . THR A 1 109 ? -12.188 19.281 14.961 1 83.44 109 THR A O 1
ATOM 881 N N . GLU A 1 110 ? -13.016 17.734 13.633 1 81.75 110 GLU A N 1
ATOM 882 C CA . GLU A 1 110 ? -14.383 18.234 13.758 1 81.75 110 GLU A CA 1
ATOM 883 C C . GLU A 1 110 ? -15 17.844 15.094 1 81.75 110 GLU A C 1
ATOM 885 O O . GLU A 1 110 ? -15.859 18.562 15.617 1 81.75 110 GLU A O 1
ATOM 890 N N . CYS A 1 111 ? -14.648 16.734 15.633 1 76.81 111 CYS A N 1
ATOM 891 C CA . CYS A 1 111 ? -15.312 16.188 16.812 1 76.81 111 CYS A CA 1
ATOM 892 C C . CYS A 1 111 ? -14.539 16.531 18.078 1 76.81 111 CYS A C 1
ATOM 894 O O . CYS A 1 111 ? -14.789 15.945 19.141 1 76.81 111 CYS A O 1
ATOM 896 N N . ARG A 1 112 ? -13.758 17.469 17.984 1 73.94 112 ARG A N 1
ATOM 897 C CA . ARG A 1 112 ? -13 17.844 19.172 1 73.94 112 ARG A CA 1
ATOM 898 C C . ARG A 1 112 ? -13.93 18.156 20.344 1 73.94 112 ARG A C 1
ATOM 900 O O . ARG A 1 112 ? -14.883 18.922 20.188 1 73.94 112 ARG A O 1
ATOM 907 N N . GLY A 1 113 ? -13.75 17.406 21.375 1 75.25 113 GLY A N 1
ATOM 908 C CA . GLY A 1 113 ? -14.516 17.703 22.578 1 75.25 113 GLY A CA 1
ATOM 909 C C . GLY A 1 113 ? -15.672 16.734 22.797 1 75.25 113 GLY A C 1
ATOM 910 O O . GLY A 1 113 ? -16.297 16.766 23.859 1 75.25 113 GLY A O 1
ATOM 911 N N . ARG A 1 114 ? -16.062 15.984 21.891 1 83.31 114 ARG A N 1
ATOM 912 C CA . ARG A 1 114 ? -17.141 15 22.016 1 83.31 114 ARG A CA 1
ATOM 913 C C . ARG A 1 114 ? -16.578 13.594 22.172 1 83.31 114 ARG A C 1
ATOM 915 O O . ARG A 1 114 ? -16.203 12.961 21.172 1 83.31 114 ARG A O 1
ATOM 922 N N . ARG A 1 115 ? -16.578 13.109 23.281 1 84.94 115 ARG A N 1
ATOM 923 C CA . ARG A 1 115 ? -15.914 11.852 23.594 1 84.94 115 ARG A CA 1
ATOM 924 C C . ARG A 1 115 ? -16.516 10.695 22.797 1 84.94 115 ARG A C 1
ATOM 926 O O . ARG A 1 115 ? -15.797 9.883 22.219 1 84.94 115 ARG A O 1
ATOM 933 N N . CYS A 1 116 ? -17.844 10.641 22.766 1 84.19 116 CYS A N 1
ATOM 934 C CA . CYS A 1 116 ? -18.531 9.531 22.094 1 84.19 116 CYS A CA 1
ATOM 935 C C . CYS A 1 116 ? -18.219 9.523 20.609 1 84.19 116 CYS A C 1
ATOM 937 O O . CYS A 1 116 ? -17.953 8.469 20.031 1 84.19 116 CYS A O 1
ATOM 939 N N . VAL A 1 117 ? -18.234 10.672 20.047 1 86.81 117 VAL A N 1
ATOM 940 C CA . VAL A 1 117 ? -17.984 10.773 18.609 1 86.81 117 VAL A CA 1
ATOM 941 C C . VAL A 1 117 ? -16.531 10.438 18.312 1 86.81 117 VAL A C 1
ATOM 943 O O . VAL A 1 117 ? -16.219 9.82 17.281 1 86.81 117 VAL A O 1
ATOM 946 N N . THR A 1 118 ? -15.727 10.773 19.234 1 89.62 118 THR A N 1
ATOM 947 C CA . THR A 1 118 ? -14.312 10.469 19.078 1 89.62 118 THR A CA 1
ATOM 948 C C . THR A 1 118 ? -14.07 8.961 19.109 1 89.62 118 THR A C 1
ATOM 950 O O . THR A 1 118 ? -13.297 8.438 18.297 1 89.62 118 THR A O 1
ATOM 953 N N . ILE A 1 119 ? -14.758 8.336 20 1 92.69 119 ILE A N 1
ATOM 954 C CA . ILE A 1 119 ? -14.617 6.887 20.109 1 92.69 119 ILE A CA 1
ATOM 955 C C . ILE A 1 119 ? -15.172 6.223 18.844 1 92.69 119 ILE A C 1
ATOM 957 O O . ILE A 1 119 ? -14.555 5.305 18.297 1 92.69 119 ILE A O 1
ATOM 961 N N . LEU A 1 120 ? -16.25 6.684 18.375 1 93.06 120 LEU A N 1
ATOM 962 C CA . LEU A 1 120 ? -16.844 6.141 17.156 1 93.06 120 LEU A CA 1
ATOM 963 C C . LEU A 1 120 ? -15.922 6.359 15.969 1 93.06 120 LEU A C 1
ATOM 965 O O . LEU A 1 120 ? -15.812 5.5 15.094 1 93.06 120 LEU A O 1
ATOM 969 N N . ASN A 1 121 ? -15.32 7.488 15.984 1 94.44 121 ASN A N 1
ATOM 970 C CA . ASN A 1 121 ? -14.375 7.793 14.914 1 94.44 121 ASN A CA 1
ATOM 971 C C . ASN A 1 121 ? -13.203 6.816 14.906 1 94.44 121 ASN A C 1
ATOM 973 O O . ASN A 1 121 ? -12.766 6.383 13.844 1 94.44 121 ASN A O 1
ATOM 977 N N . ILE A 1 122 ? -12.758 6.477 16.078 1 95.44 122 ILE A N 1
ATOM 978 C CA . ILE A 1 122 ? -11.648 5.535 16.203 1 95.44 122 ILE A CA 1
ATOM 979 C C . ILE A 1 122 ? -12.094 4.148 15.742 1 95.44 122 ILE A C 1
ATOM 981 O O . ILE A 1 122 ? -11.391 3.473 14.992 1 95.44 122 ILE A O 1
ATOM 985 N N . ILE A 1 123 ? -13.227 3.74 16.141 1 97 123 ILE A N 1
ATOM 986 C CA . ILE A 1 123 ? -13.758 2.434 15.781 1 97 123 ILE A CA 1
ATOM 987 C C . ILE A 1 123 ? -13.969 2.363 14.266 1 97 123 ILE A C 1
ATOM 989 O O . ILE A 1 123 ? -13.641 1.356 13.633 1 97 123 ILE A O 1
ATOM 993 N N . THR A 1 124 ? -14.5 3.402 13.703 1 96.81 124 THR A N 1
ATOM 994 C CA . THR A 1 124 ? -14.727 3.461 12.258 1 96.81 124 THR A CA 1
ATOM 995 C C . THR A 1 124 ? -13.398 3.4 11.5 1 96.81 124 THR A C 1
ATOM 997 O O . THR A 1 124 ? -13.297 2.73 10.469 1 96.81 124 THR A O 1
ATOM 1000 N N . PHE A 1 125 ? -12.438 4.055 12.031 1 96.94 125 PHE A N 1
ATOM 1001 C CA . PHE A 1 125 ? -11.117 4.031 11.414 1 96.94 125 PHE A CA 1
ATOM 1002 C C . PHE A 1 125 ? -10.531 2.623 11.438 1 96.94 125 PHE A C 1
ATOM 1004 O O . PHE A 1 125 ? -9.977 2.158 10.445 1 96.94 125 PHE A O 1
ATOM 1011 N N . ILE A 1 126 ? -10.656 1.942 12.531 1 97.94 126 ILE A N 1
ATOM 1012 C CA . ILE A 1 126 ? -10.164 0.576 12.664 1 97.94 126 ILE A CA 1
ATOM 1013 C C . ILE A 1 126 ? -10.883 -0.329 11.664 1 97.94 126 ILE A C 1
ATOM 1015 O O . ILE A 1 126 ? -10.258 -1.175 11.023 1 97.94 126 ILE A O 1
ATOM 1019 N N . ALA A 1 127 ? -12.117 -0.142 11.516 1 98.19 127 ALA A N 1
ATOM 1020 C CA . ALA A 1 127 ? -12.883 -0.913 10.547 1 98.19 127 ALA A CA 1
ATOM 1021 C C . ALA A 1 127 ? -12.383 -0.662 9.125 1 98.19 127 ALA A C 1
ATOM 1023 O O . ALA A 1 127 ? -12.227 -1.6 8.344 1 98.19 127 ALA A O 1
ATOM 1024 N N . GLY A 1 128 ? -12.133 0.581 8.82 1 98 128 GLY A N 1
ATOM 1025 C CA . GLY A 1 128 ? -11.594 0.914 7.508 1 98 128 GLY A CA 1
ATOM 1026 C C . GLY A 1 128 ? -10.234 0.288 7.242 1 98 128 GLY A C 1
ATOM 1027 O O . GLY A 1 128 ? -10 -0.246 6.156 1 98 128 GLY A O 1
ATOM 1028 N N . CYS A 1 129 ? -9.398 0.313 8.234 1 97.5 129 CYS A N 1
ATOM 1029 C CA . CYS A 1 129 ? -8.078 -0.296 8.117 1 97.5 129 CYS A CA 1
ATOM 1030 C C . CYS A 1 129 ? -8.195 -1.804 7.922 1 97.5 129 CYS A C 1
ATOM 1032 O O . CYS A 1 129 ? -7.523 -2.371 7.059 1 97.5 129 CYS A O 1
ATOM 1034 N N . THR A 1 130 ? -9.008 -2.373 8.727 1 98.31 130 THR A N 1
ATOM 1035 C CA . THR A 1 130 ? -9.188 -3.82 8.672 1 98.31 130 THR A CA 1
ATOM 1036 C C . THR A 1 130 ? -9.742 -4.246 7.312 1 98.31 130 THR A C 1
ATOM 1038 O O . THR A 1 130 ? -9.289 -5.242 6.738 1 98.31 130 THR A O 1
ATOM 1041 N N . SER A 1 131 ? -10.648 -3.504 6.793 1 98.62 131 SER A N 1
ATOM 1042 C CA . SER A 1 131 ? -11.188 -3.797 5.473 1 98.62 131 SER A CA 1
ATOM 1043 C C . SER A 1 131 ? -10.125 -3.65 4.391 1 98.62 131 SER A C 1
ATOM 1045 O O . SER A 1 131 ? -10.062 -4.457 3.461 1 98.62 131 SER A O 1
ATOM 1047 N N . SER A 1 132 ? -9.328 -2.633 4.453 1 98.25 132 SER A N 1
ATOM 1048 C CA . SER A 1 132 ? -8.25 -2.428 3.49 1 98.25 132 SER A CA 1
ATOM 1049 C C . SER A 1 132 ? -7.25 -3.58 3.525 1 98.25 132 SER A C 1
ATOM 1051 O O . SER A 1 132 ? -6.793 -4.043 2.479 1 98.25 132 SER A O 1
ATOM 1053 N N . VAL A 1 133 ? -6.949 -4.031 4.719 1 97.62 133 VAL A N 1
ATOM 1054 C CA . VAL A 1 133 ? -6.066 -5.184 4.879 1 97.62 133 VAL A CA 1
ATOM 1055 C C . VAL A 1 133 ? -6.699 -6.414 4.234 1 97.62 133 VAL A C 1
ATOM 1057 O O . VAL A 1 133 ? -6.008 -7.227 3.615 1 97.62 133 VAL A O 1
ATOM 1060 N N . GLY A 1 134 ? -7.98 -6.59 4.422 1 98.56 134 GLY A N 1
ATOM 1061 C CA . GLY A 1 134 ? -8.688 -7.672 3.762 1 98.56 134 GLY A CA 1
ATOM 1062 C C . GLY A 1 134 ? -8.5 -7.676 2.256 1 98.56 134 GLY A C 1
ATOM 1063 O O . GLY A 1 134 ? -8.273 -8.727 1.657 1 98.56 134 GLY A O 1
ATOM 1064 N N . VAL A 1 135 ? -8.602 -6.484 1.66 1 98.38 135 VAL A N 1
ATOM 1065 C CA . VAL A 1 135 ? -8.414 -6.359 0.218 1 98.38 135 VAL A CA 1
ATOM 1066 C C . VAL A 1 135 ? -7.004 -6.793 -0.165 1 98.38 135 VAL A C 1
ATOM 1068 O O . VAL A 1 135 ? -6.809 -7.492 -1.16 1 98.38 135 VAL A O 1
ATOM 1071 N N . ILE A 1 136 ? -6.004 -6.41 0.614 1 98.12 136 ILE A N 1
ATOM 1072 C CA . ILE A 1 136 ? -4.605 -6.734 0.363 1 98.12 136 ILE A CA 1
ATOM 1073 C C . ILE A 1 136 ? -4.395 -8.242 0.487 1 98.12 136 ILE A C 1
ATOM 1075 O O . ILE A 1 136 ? -3.656 -8.836 -0.302 1 98.12 136 ILE A O 1
ATOM 1079 N N . ILE A 1 137 ? -5.051 -8.844 1.42 1 97.69 137 ILE A N 1
ATOM 1080 C CA . ILE A 1 137 ? -4.961 -10.281 1.603 1 97.69 137 ILE A CA 1
ATOM 1081 C C . ILE A 1 137 ? -5.555 -11 0.39 1 97.69 137 ILE A C 1
ATOM 1083 O O . ILE A 1 137 ? -4.957 -11.938 -0.142 1 97.69 137 ILE A O 1
ATOM 1087 N N . VAL A 1 138 ? -6.719 -10.562 -0.044 1 97.5 138 VAL A N 1
ATOM 1088 C CA . VAL A 1 138 ? -7.355 -11.148 -1.219 1 97.5 138 VAL A CA 1
ATOM 1089 C C . VAL A 1 138 ? -6.445 -10.992 -2.436 1 97.5 138 VAL A C 1
ATOM 1091 O O . VAL A 1 138 ? -6.363 -11.891 -3.275 1 97.5 138 VAL A O 1
ATOM 1094 N N . ALA A 1 139 ? -5.758 -9.875 -2.525 1 97.56 139 ALA A N 1
ATOM 1095 C CA . ALA A 1 139 ? -4.863 -9.602 -3.646 1 97.56 139 ALA A CA 1
ATOM 1096 C C . ALA A 1 139 ? -3.656 -10.531 -3.627 1 97.56 139 ALA A C 1
ATOM 1098 O O . ALA A 1 139 ? -3.188 -10.969 -4.68 1 97.56 139 ALA A O 1
ATOM 1099 N N . ALA A 1 140 ? -3.201 -10.859 -2.471 1 96.94 140 ALA A N 1
ATOM 1100 C CA . ALA A 1 140 ? -1.953 -11.609 -2.322 1 96.94 140 ALA A CA 1
ATOM 1101 C C . ALA A 1 140 ? -2.207 -13.109 -2.348 1 96.94 140 ALA A C 1
ATOM 1103 O O . ALA A 1 140 ? -1.345 -13.891 -2.768 1 96.94 140 ALA A O 1
ATOM 1104 N N . PHE A 1 141 ? -3.4 -13.547 -1.884 1 95.62 141 PHE A N 1
ATOM 1105 C CA . PHE A 1 141 ? -3.676 -14.969 -1.732 1 95.62 141 PHE A CA 1
ATOM 1106 C C . PHE A 1 141 ? -4.746 -15.422 -2.719 1 95.62 141 PHE A C 1
ATOM 1108 O O . PHE A 1 141 ? -5.91 -15.047 -2.596 1 95.62 141 PHE A O 1
ATOM 1115 N N . GLN A 1 142 ? -4.324 -16.266 -3.604 1 90.56 142 GLN A N 1
ATOM 1116 C CA . GLN A 1 142 ? -5.238 -16.797 -4.605 1 90.56 142 GLN A CA 1
ATOM 1117 C C . GLN A 1 142 ? -6.145 -17.875 -4.012 1 90.56 142 GLN A C 1
ATOM 1119 O O . GLN A 1 142 ? -5.695 -18.688 -3.205 1 90.56 142 GLN A O 1
ATOM 1124 N N . TYR A 1 143 ? -7.363 -17.781 -4.422 1 88.44 143 TYR A N 1
ATOM 1125 C CA . TYR A 1 143 ? -8.367 -18.641 -3.789 1 88.44 143 TYR A CA 1
ATOM 1126 C C . TYR A 1 143 ? -8.102 -20.109 -4.082 1 88.44 143 TYR A C 1
ATOM 1128 O O . TYR A 1 143 ? -8.414 -20.969 -3.262 1 88.44 143 TYR A O 1
ATOM 1136 N N . ASP A 1 144 ? -7.461 -20.531 -5.203 1 86.44 144 ASP A N 1
ATOM 1137 C CA . ASP A 1 144 ? -7.227 -21.922 -5.57 1 86.44 144 ASP A CA 1
ATOM 1138 C C . ASP A 1 144 ? -6.094 -22.531 -4.746 1 86.44 144 ASP A C 1
ATOM 1140 O O . ASP A 1 144 ? -6.055 -23.734 -4.527 1 86.44 144 ASP A O 1
ATOM 1144 N N . ARG A 1 145 ? -5.211 -21.703 -4.285 1 85.19 145 ARG A N 1
ATOM 1145 C CA . ARG A 1 145 ? -4.035 -22.203 -3.582 1 85.19 145 ARG A CA 1
ATOM 1146 C C . ARG A 1 145 ? -4.137 -21.938 -2.084 1 85.19 145 ARG A C 1
ATOM 1148 O O . ARG A 1 145 ? -3.531 -22.656 -1.278 1 85.19 145 ARG A O 1
ATOM 1155 N N . SER A 1 146 ? -4.867 -20.938 -1.729 1 91.19 146 SER A N 1
ATOM 1156 C CA . SER A 1 146 ? -5.031 -20.547 -0.332 1 91.19 146 SER A CA 1
ATOM 1157 C C . SER A 1 146 ? -6.473 -20.141 -0.037 1 91.19 146 SER A C 1
ATOM 1159 O O . SER A 1 146 ? -6.727 -19.016 0.393 1 91.19 146 SER A O 1
ATOM 1161 N N . LEU A 1 147 ? -7.391 -21.109 -0.075 1 92 147 LEU A N 1
ATOM 1162 C CA . LEU A 1 147 ? -8.82 -20.844 -0 1 92 147 LEU A CA 1
ATOM 1163 C C . LEU A 1 147 ? -9.188 -20.188 1.328 1 92 147 LEU A C 1
ATOM 1165 O O . LEU A 1 147 ? -9.859 -19.156 1.353 1 92 147 LEU A O 1
ATOM 1169 N N . VAL A 1 148 ? -8.688 -20.734 2.398 1 94.88 148 VAL A N 1
ATOM 1170 C CA . VAL A 1 148 ? -9.086 -20.281 3.727 1 94.88 148 VAL A CA 1
ATOM 1171 C C . VAL A 1 148 ? -8.641 -18.828 3.928 1 94.88 148 VAL A C 1
ATOM 1173 O O . VAL A 1 148 ? -9.438 -17.984 4.316 1 94.88 148 VAL A O 1
ATOM 1176 N N . ILE A 1 149 ? -7.387 -18.547 3.691 1 96.31 149 ILE A N 1
ATOM 1177 C CA . ILE A 1 149 ? -6.859 -17.203 3.891 1 96.31 149 ILE A CA 1
ATOM 1178 C C . ILE A 1 149 ? -7.559 -16.234 2.943 1 96.31 149 ILE A C 1
ATOM 1180 O O . ILE A 1 149 ? -7.891 -15.109 3.332 1 96.31 149 ILE A O 1
ATOM 1184 N N . HIS A 1 150 ? -7.824 -16.688 1.708 1 96.25 150 HIS A N 1
ATOM 1185 C CA . HIS A 1 150 ? -8.516 -15.852 0.739 1 96.25 150 HIS A CA 1
ATOM 1186 C C . HIS A 1 150 ? -9.922 -15.5 1.217 1 96.25 150 HIS A C 1
ATOM 1188 O O . HIS A 1 150 ? -10.344 -14.344 1.138 1 96.25 150 HIS A O 1
ATOM 1194 N N . LEU A 1 151 ? -10.602 -16.484 1.748 1 96.56 151 LEU A N 1
ATOM 1195 C CA . LEU A 1 151 ? -11.969 -16.266 2.213 1 96.56 151 LEU A CA 1
ATOM 1196 C C . LEU A 1 151 ? -11.984 -15.352 3.432 1 96.56 151 LEU A C 1
ATOM 1198 O O . LEU A 1 151 ? -12.891 -14.531 3.58 1 96.56 151 LEU A O 1
ATOM 1202 N N . VAL A 1 152 ? -11.055 -15.492 4.281 1 97.44 152 VAL A N 1
ATOM 1203 C CA . VAL A 1 152 ? -10.922 -14.578 5.41 1 97.44 152 VAL A CA 1
ATOM 1204 C C . VAL A 1 152 ? -10.703 -13.156 4.898 1 97.44 152 VAL A C 1
ATOM 1206 O O . VAL A 1 152 ? -11.359 -12.219 5.355 1 97.44 152 VAL A O 1
ATOM 1209 N N . GLY A 1 153 ? -9.805 -13 3.979 1 98.12 153 GLY A N 1
ATOM 1210 C CA . GLY A 1 153 ? -9.586 -11.703 3.363 1 98.12 153 GLY A CA 1
ATOM 1211 C C . GLY A 1 153 ? -10.828 -11.125 2.729 1 98.12 153 GLY A C 1
ATOM 1212 O O . GLY A 1 153 ? -11.141 -9.945 2.922 1 98.12 153 GLY A O 1
ATOM 1213 N N . ALA A 1 154 ? -11.562 -11.953 2.006 1 97.38 154 ALA A N 1
ATOM 1214 C CA . ALA A 1 154 ? -12.797 -11.523 1.354 1 97.38 154 ALA A CA 1
ATOM 1215 C C . ALA A 1 154 ? -13.836 -11.07 2.383 1 97.38 154 ALA A C 1
ATOM 1217 O O . ALA A 1 154 ? -14.523 -10.07 2.18 1 97.38 154 ALA A O 1
ATOM 1218 N N . GLY A 1 155 ? -13.922 -11.859 3.432 1 97.75 155 GLY A N 1
ATOM 1219 C CA . GLY A 1 155 ? -14.82 -11.477 4.508 1 97.75 155 GLY A CA 1
ATOM 1220 C C . GLY A 1 155 ? -14.492 -10.133 5.121 1 97.75 155 GLY A C 1
ATOM 1221 O O . GLY A 1 155 ? -15.391 -9.336 5.414 1 97.75 155 GLY A O 1
ATOM 1222 N N . LEU A 1 156 ? -13.234 -9.891 5.355 1 98.25 156 LEU A N 1
ATOM 1223 C CA . LEU A 1 156 ? -12.805 -8.602 5.887 1 98.25 156 LEU A CA 1
ATOM 1224 C C . LEU A 1 156 ? -13.047 -7.488 4.875 1 98.25 156 LEU A C 1
ATOM 1226 O O . LEU A 1 156 ? -13.547 -6.418 5.23 1 98.25 156 LEU A O 1
ATOM 1230 N N . ALA A 1 157 ? -12.695 -7.719 3.65 1 97.75 157 ALA A N 1
ATOM 1231 C CA . ALA A 1 157 ? -12.789 -6.711 2.598 1 97.75 157 ALA A CA 1
ATOM 1232 C C . ALA A 1 157 ? -14.242 -6.281 2.387 1 97.75 157 ALA A C 1
ATOM 1234 O O . ALA A 1 157 ? -14.523 -5.09 2.242 1 97.75 157 ALA A O 1
ATOM 1235 N N . PHE A 1 158 ? -15.188 -7.199 2.408 1 97.06 158 PHE A N 1
ATOM 1236 C CA . PHE A 1 158 ? -16.578 -6.895 2.121 1 97.06 158 PHE A CA 1
ATOM 1237 C C . PHE A 1 158 ? -17.375 -6.734 3.412 1 97.06 158 PHE A C 1
ATOM 1239 O O . PHE A 1 158 ? -18.125 -5.77 3.568 1 97.06 158 PHE A O 1
ATOM 1246 N N . GLY A 1 159 ? -17.219 -7.637 4.301 1 97.19 159 GLY A N 1
ATOM 1247 C CA . GLY A 1 159 ? -17.984 -7.617 5.535 1 97.19 159 GLY A CA 1
ATOM 1248 C C . GLY A 1 159 ? -17.672 -6.422 6.414 1 97.19 159 GLY A C 1
ATOM 1249 O O . GLY A 1 159 ? -18.578 -5.664 6.785 1 97.19 159 GLY A O 1
ATOM 1250 N N . VAL A 1 160 ? -16.453 -6.227 6.699 1 98.12 160 VAL A N 1
ATOM 1251 C CA . VAL A 1 160 ? -16.047 -5.129 7.574 1 98.12 160 VAL A CA 1
ATOM 1252 C C . VAL A 1 160 ? -16.234 -3.797 6.855 1 98.12 160 VAL A C 1
ATOM 1254 O O . VAL A 1 160 ? -16.531 -2.777 7.484 1 98.12 160 VAL A O 1
ATOM 1257 N N . ALA A 1 161 ? -16.094 -3.824 5.547 1 97.25 161 ALA A N 1
ATOM 1258 C CA . ALA A 1 161 ? -16.375 -2.611 4.789 1 97.25 161 ALA A CA 1
ATOM 1259 C C . ALA A 1 161 ? -17.812 -2.158 5.004 1 97.25 161 ALA A C 1
ATOM 1261 O O . ALA A 1 161 ? -18.078 -0.961 5.137 1 97.25 161 ALA A O 1
ATOM 1262 N N . CYS A 1 162 ? -18.703 -3.105 5.016 1 97.44 162 CYS A N 1
ATOM 1263 C CA . CYS A 1 162 ? -20.094 -2.781 5.27 1 97.44 162 CYS A CA 1
ATOM 1264 C C . CYS A 1 162 ? -20.266 -2.115 6.633 1 97.44 162 CYS A C 1
ATOM 1266 O O . CYS A 1 162 ? -20.984 -1.118 6.754 1 97.44 162 CYS A O 1
ATOM 1268 N N . ILE A 1 163 ? -19.609 -2.629 7.586 1 97.12 163 ILE A N 1
ATOM 1269 C CA . ILE A 1 163 ? -19.656 -2.053 8.922 1 97.12 163 ILE A CA 1
ATOM 1270 C C . ILE A 1 163 ? -19.094 -0.635 8.891 1 97.12 163 ILE A C 1
ATOM 1272 O O . ILE A 1 163 ? -19.656 0.281 9.484 1 97.12 163 ILE A O 1
ATOM 1276 N N . PHE A 1 164 ? -18.016 -0.474 8.211 1 97.38 164 PHE A N 1
ATOM 1277 C CA . PHE A 1 164 ? -17.391 0.832 8.062 1 97.38 164 PHE A CA 1
ATOM 1278 C C . PHE A 1 164 ? -18.375 1.852 7.516 1 97.38 164 PHE A C 1
ATOM 1280 O O . PHE A 1 164 ? -18.516 2.953 8.055 1 97.38 164 PHE A O 1
ATOM 1287 N N . PHE A 1 165 ? -19.094 1.503 6.504 1 95.12 165 PHE A N 1
ATOM 1288 C CA . PHE A 1 165 ? -20 2.436 5.855 1 95.12 165 PHE A CA 1
ATOM 1289 C C . PHE A 1 165 ? -21.203 2.725 6.746 1 95.12 165 PHE A C 1
ATOM 1291 O O . PHE A 1 165 ? -21.703 3.854 6.789 1 95.12 165 PHE A O 1
ATOM 1298 N N . ILE A 1 166 ? -21.688 1.74 7.391 1 96 166 ILE A N 1
ATOM 1299 C CA . ILE A 1 166 ? -22.797 1.94 8.312 1 96 166 ILE A CA 1
ATOM 1300 C C . ILE A 1 166 ? -22.391 2.928 9.406 1 96 166 ILE A C 1
ATOM 1302 O O . ILE A 1 166 ? -23.125 3.873 9.695 1 96 166 ILE A O 1
ATOM 1306 N N . LEU A 1 167 ? -21.203 2.738 9.969 1 94.88 167 LEU A N 1
ATOM 1307 C CA . LEU A 1 167 ? -20.703 3.615 11.023 1 94.88 167 LEU A CA 1
ATOM 1308 C C . LEU A 1 167 ? -20.516 5.035 10.508 1 94.88 167 LEU A C 1
ATOM 1310 O O . LEU A 1 167 ? -20.812 6.004 11.203 1 94.88 167 LEU A O 1
ATOM 1314 N N . GLN A 1 168 ? -20.016 5.094 9.312 1 92.19 168 GLN A N 1
AT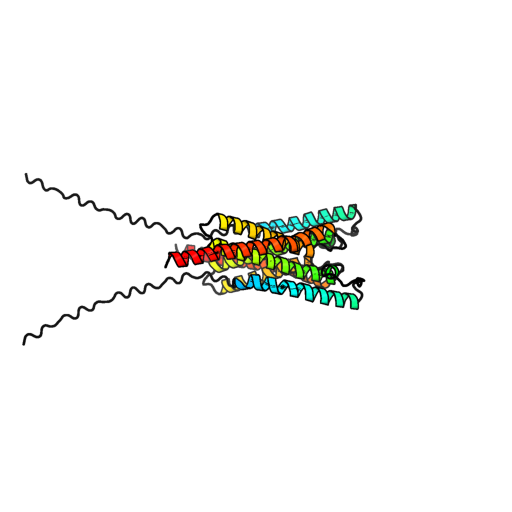OM 1315 C CA . GLN A 1 168 ? -19.844 6.41 8.703 1 92.19 168 GLN A CA 1
ATOM 1316 C C . GLN A 1 168 ? -21.172 7.129 8.57 1 92.19 168 GLN A C 1
ATOM 1318 O O . GLN A 1 168 ? -21.266 8.336 8.805 1 92.19 168 GLN A O 1
ATOM 1323 N N . THR A 1 169 ? -22.141 6.414 8.148 1 92.44 169 THR A N 1
ATOM 1324 C CA . THR A 1 169 ? -23.469 6.988 7.984 1 92.44 169 THR A CA 1
ATOM 1325 C C . THR A 1 169 ? -24.031 7.441 9.328 1 92.44 169 THR A C 1
ATOM 1327 O O . THR A 1 169 ? -24.578 8.547 9.445 1 92.44 169 THR A O 1
ATOM 1330 N N . VAL A 1 170 ? -23.906 6.656 10.336 1 90.62 170 VAL A N 1
ATOM 1331 C CA . VAL A 1 170 ? -24.375 6.98 11.68 1 90.62 170 VAL A CA 1
ATOM 1332 C C . VAL A 1 170 ? -23.672 8.242 12.18 1 90.62 170 VAL A C 1
ATOM 1334 O O . VAL A 1 170 ? -24.312 9.133 12.75 1 90.62 170 VAL A O 1
ATOM 1337 N N . MET A 1 171 ? -22.438 8.281 11.969 1 89.94 171 MET A N 1
ATOM 1338 C CA . MET A 1 171 ? -21.672 9.445 12.406 1 89.94 171 MET A CA 1
ATOM 1339 C C . MET A 1 171 ? -22.125 10.703 11.672 1 89.94 171 MET A C 1
ATOM 1341 O O . MET A 1 171 ? -22.25 11.766 12.281 1 89.94 171 MET A O 1
ATOM 1345 N N . LYS A 1 172 ? -22.359 10.617 10.406 1 87.38 172 LYS A N 1
ATOM 1346 C CA . LYS A 1 172 ? -22.844 11.75 9.625 1 87.38 172 LYS A CA 1
ATOM 1347 C C . LYS A 1 172 ? -24.172 12.258 10.141 1 87.38 172 LYS A C 1
ATOM 1349 O O . LYS A 1 172 ? -24.391 13.461 10.273 1 87.38 172 LYS A O 1
ATOM 1354 N N . ILE A 1 173 ? -25.047 11.344 10.445 1 87 173 ILE A N 1
ATOM 1355 C CA . ILE A 1 173 ? -26.375 11.703 10.945 1 87 173 ILE A CA 1
ATOM 1356 C C . ILE A 1 173 ? -26.25 12.352 12.32 1 87 173 ILE A C 1
ATOM 1358 O O . ILE A 1 173 ? -26.906 13.359 12.602 1 87 173 ILE A O 1
ATOM 1362 N N . SER A 1 174 ? -25.391 11.836 13.141 1 83.62 174 SER A N 1
ATOM 1363 C CA . SER A 1 174 ? -25.203 12.336 14.5 1 83.62 174 SER A CA 1
ATOM 1364 C C . SER A 1 174 ? -24.609 13.742 14.484 1 83.62 174 SER A C 1
ATOM 1366 O O . SER A 1 174 ? -25.016 14.602 15.266 1 83.62 174 SER A O 1
ATOM 1368 N N . MET A 1 175 ? -23.703 13.93 13.648 1 82.81 175 MET A N 1
ATOM 1369 C CA . MET A 1 175 ? -23.047 15.234 13.578 1 82.81 175 MET A CA 1
ATOM 1370 C C . MET A 1 175 ? -23.953 16.281 12.938 1 82.81 175 MET A C 1
ATOM 1372 O O . MET A 1 175 ? -23.891 17.453 13.273 1 82.81 175 MET A O 1
ATOM 1376 N N . SER A 1 176 ? -24.75 15.898 12.008 1 80.88 176 SER A N 1
ATOM 1377 C CA . SER A 1 176 ? -25.703 16.812 11.375 1 80.88 176 SER A CA 1
ATOM 1378 C C . SER A 1 176 ? -26.781 17.266 12.352 1 80.88 176 SER A C 1
ATOM 1380 O O . SER A 1 176 ? -27.188 18.422 12.336 1 80.88 176 SER A O 1
ATOM 1382 N N . LYS A 1 177 ? -27.203 16.469 13.172 1 77.31 177 LYS A N 1
ATOM 1383 C CA . LYS A 1 177 ? -28.203 16.812 14.18 1 77.31 177 LYS A CA 1
ATOM 1384 C C . LYS A 1 177 ? -27.641 17.844 15.172 1 77.31 177 LYS A C 1
ATOM 1386 O O . LYS A 1 177 ? -28.359 18.75 15.586 1 77.31 177 LYS A O 1
ATOM 1391 N N . GLU A 1 178 ? -26.484 17.656 15.469 1 70.12 178 GLU A N 1
ATOM 1392 C CA . GLU A 1 178 ? -25.859 18.594 16.406 1 70.12 178 GLU A CA 1
ATOM 1393 C C . GLU A 1 178 ? -25.688 19.969 15.781 1 70.12 178 GLU A C 1
ATOM 1395 O O . GLU A 1 178 ? -25.891 21 16.438 1 70.12 178 GLU A O 1
ATOM 1400 N N . LYS A 1 179 ? -25.281 19.922 14.547 1 66.69 179 LYS A N 1
ATOM 1401 C CA . LYS A 1 179 ? -25.125 21.203 13.859 1 66.69 179 LYS A CA 1
ATOM 1402 C C . LYS A 1 179 ? -26.469 21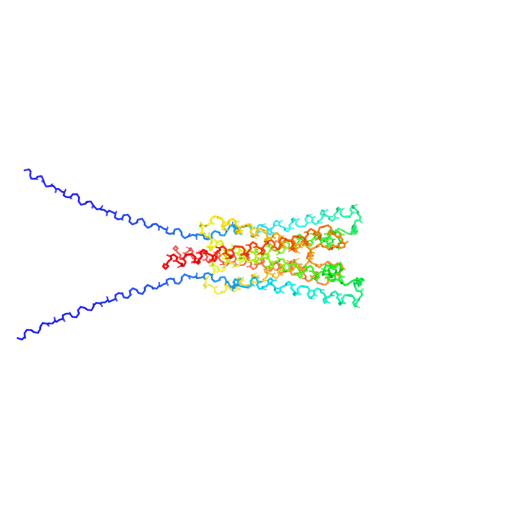.906 13.711 1 66.69 179 LYS A C 1
ATOM 1404 O O . LYS A 1 179 ? -26.562 23.125 13.867 1 66.69 179 LYS A O 1
ATOM 1409 N N . ARG A 1 180 ? -27.391 21.109 13.422 1 62.56 180 ARG A N 1
ATOM 1410 C CA . ARG A 1 180 ? -28.75 21.656 13.328 1 62.56 180 ARG A CA 1
ATOM 1411 C C . ARG A 1 180 ? -29.203 22.203 14.68 1 62.56 180 ARG A C 1
ATOM 1413 O O . ARG A 1 180 ? -29.828 23.266 14.742 1 62.56 180 ARG A O 1
ATOM 1420 N N . GLN A 1 181 ? -28.969 21.469 15.703 1 59.06 181 GLN A N 1
ATOM 1421 C CA . GLN A 1 181 ? -29.344 21.906 17.047 1 59.06 181 GLN A CA 1
ATOM 1422 C C . GLN A 1 181 ? -28.609 23.172 17.453 1 59.06 181 GLN A C 1
ATOM 1424 O O . GLN A 1 181 ? -29.188 24.062 18.062 1 59.06 181 GLN A O 1
ATOM 1429 N N . ARG A 1 182 ? -27.375 23.141 17.109 1 56.03 182 ARG A N 1
ATOM 1430 C CA . ARG A 1 182 ? -26.594 24.344 17.406 1 56.03 182 ARG A CA 1
ATOM 1431 C C . ARG A 1 182 ? -27.094 25.547 16.625 1 56.03 182 ARG A C 1
ATOM 1433 O O . ARG A 1 182 ? -27.141 26.656 17.141 1 56.03 182 ARG A O 1
ATOM 1440 N N . PHE A 1 183 ? -27.406 25.25 15.43 1 55.97 183 PHE A N 1
ATOM 1441 C CA . PHE A 1 183 ? -27.969 26.297 14.594 1 55.97 183 PHE A CA 1
ATOM 1442 C C . PHE A 1 183 ? -29.281 26.797 15.172 1 55.97 183 PHE A C 1
ATOM 1444 O O . PHE A 1 183 ? -29.531 28.016 15.195 1 55.97 183 PHE A O 1
ATOM 1451 N N . VAL A 1 184 ? -30.156 26.016 15.703 1 55.41 184 VAL A N 1
ATOM 1452 C CA . VAL A 1 184 ? -31.438 26.391 16.297 1 55.41 184 VAL A CA 1
ATOM 1453 C C . VAL A 1 184 ? -31.203 27.109 17.625 1 55.41 184 VAL A C 1
ATOM 1455 O O . VAL A 1 184 ? -31.891 28.078 17.953 1 55.41 184 VAL A O 1
ATOM 1458 N N . ASN A 1 185 ? -30.297 26.578 18.359 1 49.28 185 ASN A N 1
ATOM 1459 C CA . ASN A 1 185 ? -30.047 27.234 19.641 1 49.28 185 ASN A CA 1
ATOM 1460 C C . ASN A 1 185 ? -29.375 28.578 19.438 1 49.28 185 ASN A C 1
ATOM 1462 O O . ASN A 1 185 ? -29.359 29.422 20.344 1 49.28 185 ASN A O 1
ATOM 1466 N N . GLY A 1 186 ? -28.625 28.719 18.453 1 41.28 186 GLY A N 1
ATOM 1467 C CA . GLY A 1 186 ? -28 30 18.141 1 41.28 186 GLY A CA 1
ATOM 1468 C C . GLY A 1 186 ? -28.984 31.016 17.594 1 41.28 186 GLY A C 1
ATOM 1469 O O . GLY A 1 186 ? -28.703 32.219 17.578 1 41.28 186 GLY A O 1
ATOM 1470 N N . PHE A 1 187 ? -29.984 30.5 16.969 1 36.47 187 PHE A N 1
ATOM 1471 C CA . PHE A 1 187 ? -31.016 31.484 16.656 1 36.47 187 PHE A CA 1
ATOM 1472 C C . PHE A 1 187 ? -31.906 31.734 17.859 1 36.47 187 PHE A C 1
ATOM 1474 O O . PHE A 1 187 ? -32.219 30.812 18.609 1 36.47 187 PHE A O 1
ATOM 1481 N N . MET B 1 1 ? 7.238 67.125 63.469 1 28.3 1 MET B N 1
ATOM 1482 C CA . MET B 1 1 ? 7.484 65.688 63.125 1 28.3 1 MET B CA 1
ATOM 1483 C C . MET B 1 1 ? 6.41 65.188 62.188 1 28.3 1 MET B C 1
ATOM 1485 O O . MET B 1 1 ? 5.32 64.812 62.625 1 28.3 1 MET B O 1
ATOM 1489 N N . THR B 1 2 ? 6.164 65.938 61.062 1 29.08 2 THR B N 1
ATOM 1490 C CA . THR B 1 2 ? 5.191 65.875 59.969 1 29.08 2 THR B CA 1
ATOM 1491 C C . THR B 1 2 ? 5.301 64.5 59.25 1 29.08 2 THR B C 1
ATOM 1493 O O . THR B 1 2 ? 6.375 64.188 58.75 1 29.08 2 THR B O 1
ATOM 1496 N N . LEU B 1 3 ? 4.617 63.438 59.656 1 29.52 3 LEU B N 1
ATOM 1497 C CA . LEU B 1 3 ? 4.406 62.062 59.25 1 29.52 3 LEU B CA 1
ATOM 1498 C C . LEU B 1 3 ? 3.932 62 57.812 1 29.52 3 LEU B C 1
ATOM 1500 O O . LEU B 1 3 ? 2.844 62.5 57.469 1 29.52 3 LEU B O 1
ATOM 1504 N N . GLU B 1 4 ? 4.785 62.375 56.781 1 27.94 4 GLU B N 1
ATOM 1505 C CA . GLU B 1 4 ? 4.555 62.281 55.344 1 27.94 4 GLU B CA 1
ATOM 1506 C C . GLU B 1 4 ? 4.062 60.906 54.938 1 27.94 4 GLU B C 1
ATOM 1508 O O . GLU B 1 4 ? 4.734 59.906 55.188 1 27.94 4 GLU B O 1
ATOM 1513 N N . GLU B 1 5 ? 2.777 60.594 55.031 1 28.8 5 GLU B N 1
ATOM 1514 C CA . GLU B 1 5 ? 2.049 59.406 54.594 1 28.8 5 GLU B CA 1
ATOM 1515 C C . GLU B 1 5 ? 2.383 59.062 53.156 1 28.8 5 GLU B C 1
ATOM 1517 O O . GLU B 1 5 ? 2.094 59.844 52.219 1 28.8 5 GLU B O 1
ATOM 1522 N N . ARG B 1 6 ? 3.625 58.594 52.844 1 31.86 6 ARG B N 1
ATOM 1523 C CA . ARG B 1 6 ? 4.016 58.156 51.5 1 31.86 6 ARG B CA 1
ATOM 1524 C C . ARG B 1 6 ? 3 57.156 50.938 1 31.86 6 ARG B C 1
ATOM 1526 O O . ARG B 1 6 ? 2.623 56.188 51.625 1 31.86 6 ARG B O 1
ATOM 1533 N N . GLY B 1 7 ? 1.987 57.688 50.188 1 28.84 7 GLY B N 1
ATOM 1534 C CA . GLY B 1 7 ? 1.003 56.969 49.375 1 28.84 7 GLY B CA 1
ATOM 1535 C C . GLY B 1 7 ? 1.596 55.812 48.594 1 28.84 7 GLY B C 1
ATOM 1536 O O . GLY B 1 7 ? 2.605 55.969 47.906 1 28.84 7 GLY B O 1
ATOM 1537 N N . SER B 1 8 ? 1.671 54.594 49.156 1 29.89 8 SER B N 1
ATOM 1538 C CA . SER B 1 8 ? 2.047 53.312 48.531 1 29.89 8 SER B CA 1
ATOM 1539 C C . SER B 1 8 ? 1.333 53.094 47.219 1 29.89 8 SER B C 1
ATOM 1541 O O . SER B 1 8 ? 0.102 53.062 47.156 1 29.89 8 SER B O 1
ATOM 1543 N N . GLY B 1 9 ? 1.665 53.875 46.125 1 28.06 9 GLY B N 1
ATOM 1544 C CA . GLY B 1 9 ? 1.196 53.594 44.781 1 28.06 9 GLY B CA 1
ATOM 1545 C C . GLY B 1 9 ? 1.323 52.125 44.406 1 28.06 9 GLY B C 1
ATOM 1546 O O . GLY B 1 9 ? 2.424 51.562 44.438 1 28.06 9 GLY B O 1
ATOM 1547 N N . SER B 1 10 ? 0.387 51.219 44.875 1 30.77 10 SER B N 1
ATOM 1548 C CA . SER B 1 10 ? 0.232 49.844 44.406 1 30.77 10 SER B CA 1
ATOM 1549 C C . SER B 1 10 ? 0.312 49.719 42.906 1 30.77 10 SER B C 1
ATOM 1551 O O . SER B 1 10 ? -0.509 50.312 42.188 1 30.77 10 SER B O 1
ATOM 1553 N N . THR B 1 11 ? 1.53 49.844 42.312 1 29.77 11 THR B N 1
ATOM 1554 C CA . THR B 1 11 ? 1.753 49.469 40.938 1 29.77 11 THR B CA 1
ATOM 1555 C C . THR B 1 11 ? 1.128 48.094 40.656 1 29.77 11 THR B C 1
ATOM 1557 O O . THR B 1 11 ? 1.524 47.094 41.25 1 29.77 11 THR B O 1
ATOM 1560 N N . GLU B 1 12 ? -0.217 48 40.531 1 29.44 12 GLU B N 1
ATOM 1561 C CA . GLU B 1 12 ? -0.854 46.812 39.938 1 29.44 12 GLU B CA 1
ATOM 1562 C C . GLU B 1 12 ? -0.124 46.375 38.656 1 29.44 12 GLU B C 1
ATOM 1564 O O . GLU B 1 12 ? -0.052 47.125 37.688 1 29.44 12 GLU B O 1
ATOM 1569 N N . GLN B 1 13 ? 1.101 45.781 38.812 1 27.91 13 GLN B N 1
ATOM 1570 C CA . GLN B 1 13 ? 1.732 45.031 37.719 1 27.91 13 GLN B CA 1
ATOM 1571 C C . GLN B 1 13 ? 0.715 44.188 36.969 1 27.91 13 GLN B C 1
ATOM 1573 O O . GLN B 1 13 ? 0.045 43.344 37.562 1 27.91 13 GLN B O 1
ATOM 1578 N N . ASP B 1 14 ? -0.017 44.812 36 1 28.91 14 ASP B N 1
ATOM 1579 C CA . ASP B 1 14 ? -0.762 44.062 35 1 28.91 14 ASP B CA 1
ATOM 1580 C C . ASP B 1 14 ? 0.036 42.844 34.5 1 28.91 14 ASP B C 1
ATOM 1582 O O . ASP B 1 14 ? 1.095 43.031 33.875 1 28.91 14 ASP B O 1
ATOM 1586 N N . GLN B 1 15 ? 0.322 41.844 35.344 1 30.38 15 GLN B N 1
ATOM 1587 C CA . GLN B 1 15 ? 0.799 40.562 34.812 1 30.38 15 GLN B CA 1
ATOM 1588 C C . GLN B 1 15 ? -0.009 40.125 33.594 1 30.38 15 GLN B C 1
ATOM 1590 O O . GLN B 1 15 ? -1.178 39.75 33.719 1 30.38 15 GLN B O 1
ATOM 1595 N N . THR B 1 16 ? -0.033 41 32.531 1 32.19 16 THR B N 1
ATOM 1596 C CA . THR B 1 16 ? -0.492 40.375 31.281 1 32.19 16 THR B CA 1
ATOM 1597 C C . THR B 1 16 ? 0.11 39 31.094 1 32.19 16 THR B C 1
ATOM 1599 O O . THR B 1 16 ? 1.327 38.844 30.969 1 32.19 16 THR B O 1
ATOM 1602 N N . THR B 1 17 ? -0.297 38 31.906 1 31.86 17 THR B N 1
ATOM 1603 C CA . THR B 1 17 ? -0.037 36.594 31.547 1 31.86 17 THR B CA 1
ATOM 1604 C C . THR B 1 17 ? -0.219 36.375 30.047 1 31.86 17 THR B C 1
ATOM 1606 O O . THR B 1 17 ? -1.318 36.562 29.516 1 31.86 17 THR B O 1
ATOM 1609 N N . HIS B 1 18 ? 0.702 36.875 29.219 1 32.44 18 HIS B N 1
ATOM 1610 C CA . HIS B 1 18 ? 0.713 36.375 27.859 1 32.44 18 HIS B CA 1
ATOM 1611 C C . HIS B 1 18 ? 0.526 34.844 27.844 1 32.44 18 HIS B C 1
ATOM 1613 O O . HIS B 1 18 ? 1.394 34.094 28.297 1 32.44 18 HIS B O 1
ATOM 1619 N N . GLY B 1 19 ? -0.598 34.312 28.328 1 31.42 19 GLY B N 1
ATOM 1620 C CA . GLY B 1 19 ? -0.862 32.906 28.016 1 31.42 19 GLY B CA 1
ATOM 1621 C C . GLY B 1 19 ? -0.438 32.531 26.609 1 31.42 19 GLY B C 1
ATOM 1622 O O . GLY B 1 19 ? -0.917 33.094 25.625 1 31.42 19 GLY B O 1
ATOM 1623 N N . GLY B 1 20 ? 0.874 32.281 26.391 1 33.84 20 GLY B N 1
ATOM 1624 C CA . GLY B 1 20 ? 1.33 31.688 25.141 1 33.84 20 GLY B CA 1
ATOM 1625 C C . GLY B 1 20 ? 0.326 30.719 24.547 1 33.84 20 GLY B C 1
ATOM 1626 O O . GLY B 1 20 ? -0.193 29.844 25.25 1 33.84 20 GLY B O 1
ATOM 1627 N N . ILE B 1 21 ? -0.56 31.156 23.781 1 37.31 21 ILE B N 1
ATOM 1628 C CA . ILE B 1 21 ? -1.337 30.219 22.953 1 37.31 21 ILE B CA 1
ATOM 1629 C C . ILE B 1 21 ? -0.467 29.031 22.562 1 37.31 21 ILE B C 1
ATOM 1631 O O . ILE B 1 21 ? 0.543 29.203 21.875 1 37.31 21 ILE B O 1
ATOM 1635 N N . LYS B 1 22 ? -0.228 28.109 23.469 1 38.19 22 LYS B N 1
ATOM 1636 C CA . LYS B 1 22 ? 0.335 26.844 23 1 38.19 22 LYS B CA 1
ATOM 1637 C C . LYS B 1 22 ? -0.179 26.484 21.609 1 38.19 22 LYS B C 1
ATOM 1639 O O . LYS B 1 22 ? -1.391 26.453 21.375 1 38.19 22 LYS B O 1
ATOM 1644 N N . LYS B 1 23 ? 0.399 26.969 20.594 1 40.03 23 LYS B N 1
ATOM 1645 C CA . LYS B 1 23 ? 0.103 26.438 19.266 1 40.03 23 LYS B CA 1
ATOM 1646 C C . LYS B 1 23 ? -0.23 24.938 19.328 1 40.03 23 LYS B C 1
ATOM 1648 O O . LYS B 1 23 ? 0.492 24.172 19.953 1 40.03 23 LYS B O 1
ATOM 1653 N N . PRO B 1 24 ? -1.474 24.531 19.438 1 37.41 24 PRO B N 1
ATOM 1654 C CA . PRO B 1 24 ? -1.689 23.094 19.359 1 37.41 24 PRO B CA 1
ATOM 1655 C C . PRO B 1 24 ? -0.749 22.406 18.359 1 37.41 24 PRO B C 1
ATOM 1657 O O . PRO B 1 24 ? -0.683 22.812 17.188 1 37.41 24 PRO B O 1
ATOM 1660 N N . THR B 1 25 ? 0.502 22.172 18.672 1 38.59 25 THR B N 1
ATOM 1661 C CA . THR B 1 25 ? 1.321 21.266 17.859 1 38.59 25 THR B CA 1
ATOM 1662 C C . THR B 1 25 ? 0.468 20.172 17.25 1 38.59 25 THR B C 1
ATOM 1664 O O . THR B 1 25 ? -0.204 19.422 17.953 1 38.59 25 THR B O 1
ATOM 1667 N N . ARG B 1 26 ? -0.274 20.375 16.328 1 41.66 26 ARG B N 1
ATOM 1668 C CA . ARG B 1 26 ? -0.939 19.312 15.594 1 41.66 26 ARG B CA 1
ATOM 1669 C C . ARG B 1 26 ? -0.105 18.031 15.602 1 41.66 26 ARG B C 1
ATOM 1671 O O . ARG B 1 26 ? 0.89 17.938 14.883 1 41.66 26 ARG B O 1
ATOM 1678 N N . ARG B 1 27 ? 0.253 17.359 16.719 1 43.19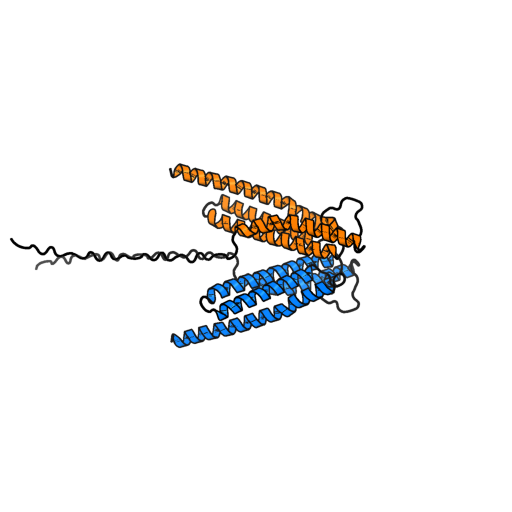 27 ARG B N 1
ATOM 1679 C CA . ARG B 1 27 ? 1.036 16.156 16.969 1 43.19 27 ARG B CA 1
ATOM 1680 C C . ARG B 1 27 ? 0.664 15.055 15.977 1 43.19 27 ARG B C 1
ATOM 1682 O O . ARG B 1 27 ? -0.46 14.547 16 1 43.19 27 ARG B O 1
ATOM 1689 N N . CYS B 1 28 ? 1.05 15.094 14.883 1 51.75 28 CYS B N 1
ATOM 1690 C CA . CYS B 1 28 ? 1.109 13.852 14.117 1 51.75 28 CYS B CA 1
ATOM 1691 C C . CYS B 1 28 ? 1.456 12.68 15.023 1 51.75 28 CYS B C 1
ATOM 1693 O O . CYS B 1 28 ? 2.467 12.703 15.727 1 51.75 28 CYS B O 1
ATOM 1695 N N . PHE B 1 29 ? 0.427 11.898 15.391 1 57.88 29 PHE B N 1
ATOM 1696 C CA . PHE B 1 29 ? 0.474 10.781 16.328 1 57.88 29 PHE B CA 1
ATOM 1697 C C . PHE B 1 29 ? 1.7 9.914 16.062 1 57.88 29 PHE B C 1
ATOM 1699 O O . PHE B 1 29 ? 2.311 9.398 17 1 57.88 29 PHE B O 1
ATOM 1706 N N . ILE B 1 30 ? 2.166 9.805 14.773 1 64.5 30 ILE B N 1
ATOM 1707 C CA . ILE B 1 30 ? 3.314 8.93 14.57 1 64.5 30 ILE B CA 1
ATOM 1708 C C . ILE B 1 30 ? 4.578 9.773 14.391 1 64.5 30 ILE B C 1
ATOM 1710 O O . ILE B 1 30 ? 4.637 10.641 13.516 1 64.5 30 ILE B O 1
ATOM 1714 N N . PRO B 1 31 ? 5.465 9.594 15.352 1 74.25 31 PRO B N 1
ATOM 1715 C CA . PRO B 1 31 ? 6.727 10.328 15.203 1 74.25 31 PRO B CA 1
ATOM 1716 C C . PRO B 1 31 ? 7.359 10.141 13.828 1 74.25 31 PRO B C 1
ATOM 1718 O O . PRO B 1 31 ? 7.289 9.047 13.258 1 74.25 31 PRO B O 1
ATOM 1721 N N . LEU B 1 32 ? 7.898 11.078 13.336 1 79.38 32 LEU B N 1
ATOM 1722 C CA . LEU B 1 32 ? 8.445 11.109 11.992 1 79.38 32 LEU B CA 1
ATOM 1723 C C . LEU B 1 32 ? 9.57 10.086 11.836 1 79.38 32 LEU B C 1
ATOM 1725 O O . LEU B 1 32 ? 9.805 9.57 10.742 1 79.38 32 LEU B O 1
ATOM 1729 N N . TRP B 1 33 ? 10.25 9.781 12.961 1 82.94 33 TRP B N 1
ATOM 1730 C CA . TRP B 1 33 ? 11.367 8.836 12.906 1 82.94 33 TRP B CA 1
ATOM 1731 C C . TRP B 1 33 ? 10.859 7.414 12.695 1 82.94 33 TRP B C 1
ATOM 1733 O O . TRP B 1 33 ? 11.641 6.52 12.359 1 82.94 33 TRP B O 1
ATOM 1743 N N . PHE B 1 34 ? 9.672 7.219 12.828 1 84.75 34 PHE B N 1
ATOM 1744 C CA . PHE B 1 34 ? 9.07 5.891 12.711 1 84.75 34 PHE B CA 1
ATOM 1745 C C . PHE B 1 34 ? 9.141 5.391 11.273 1 84.75 34 PHE B C 1
ATOM 1747 O O . PHE B 1 34 ? 9.375 4.207 11.039 1 84.75 34 PHE B O 1
ATOM 1754 N N . TYR B 1 35 ? 9.031 6.188 10.305 1 86.94 35 TYR B N 1
ATOM 1755 C CA . TYR B 1 35 ? 8.82 5.777 8.922 1 86.94 35 TYR B CA 1
ATOM 1756 C C . TYR B 1 35 ? 10.109 5.207 8.328 1 86.94 35 TYR B C 1
ATOM 1758 O O . TYR B 1 35 ? 10.133 4.07 7.852 1 86.94 35 TYR B O 1
ATOM 1766 N N . PRO B 1 36 ? 11.203 5.953 8.484 1 87.25 36 PRO B N 1
ATOM 1767 C CA . PRO B 1 36 ? 12.453 5.359 7.988 1 87.25 36 PRO B CA 1
ATOM 1768 C C . PRO B 1 36 ? 12.859 4.109 8.766 1 87.25 36 PRO B C 1
ATOM 1770 O O . PRO B 1 36 ? 13.43 3.182 8.188 1 87.25 36 PRO B O 1
ATOM 1773 N N . LEU B 1 37 ? 12.57 4.082 9.992 1 91.75 37 LEU B N 1
ATOM 1774 C CA . LEU B 1 37 ? 12.883 2.91 10.805 1 91.75 37 LEU B CA 1
ATOM 1775 C C . LEU B 1 37 ? 12.055 1.71 10.359 1 91.75 37 LEU B C 1
ATOM 1777 O O . LEU B 1 37 ? 12.578 0.604 10.219 1 91.75 37 LEU B O 1
ATOM 1781 N N . ALA B 1 38 ? 10.797 1.948 10.172 1 92.38 38 ALA B N 1
ATOM 1782 C CA . ALA B 1 38 ? 9.914 0.879 9.711 1 92.38 38 ALA B CA 1
ATOM 1783 C C . ALA B 1 38 ? 10.383 0.314 8.375 1 92.38 38 ALA B C 1
ATOM 1785 O O . ALA B 1 38 ? 10.375 -0.902 8.172 1 92.38 38 ALA B O 1
ATOM 1786 N N . THR B 1 39 ? 10.773 1.17 7.496 1 94.19 39 THR B N 1
ATOM 1787 C CA . THR B 1 39 ? 11.273 0.737 6.195 1 94.19 39 THR B CA 1
ATOM 1788 C C . THR B 1 39 ? 12.547 -0.093 6.355 1 94.19 39 THR B C 1
ATOM 1790 O O . THR B 1 39 ? 12.664 -1.173 5.773 1 94.19 39 THR B O 1
ATOM 1793 N N . SER B 1 40 ? 13.469 0.357 7.176 1 94.88 40 SER B N 1
ATOM 1794 C CA . SER B 1 40 ? 14.742 -0.32 7.371 1 94.88 40 SER B CA 1
ATOM 1795 C C . SER B 1 40 ? 14.555 -1.691 8.008 1 94.88 40 SER B C 1
ATOM 1797 O O . SER B 1 40 ? 15.242 -2.65 7.652 1 94.88 40 SER B O 1
ATOM 1799 N N . ILE B 1 41 ? 13.602 -1.812 8.852 1 96.06 41 ILE B N 1
ATOM 1800 C CA . ILE B 1 41 ? 13.359 -3.072 9.547 1 96.06 41 ILE B CA 1
ATOM 1801 C C . ILE B 1 41 ? 12.57 -4.016 8.648 1 96.06 41 ILE B C 1
ATOM 1803 O O . ILE B 1 41 ? 12.789 -5.23 8.664 1 96.06 41 ILE B O 1
ATOM 1807 N N . SER B 1 42 ? 11.695 -3.482 7.883 1 97.06 42 SER B N 1
ATOM 1808 C CA . SER B 1 42 ? 10.797 -4.309 7.086 1 97.06 42 SER B CA 1
ATOM 1809 C C . SER B 1 42 ? 11.555 -5.043 5.98 1 97.06 42 SER B C 1
ATOM 1811 O O . SER B 1 42 ? 11.172 -6.148 5.59 1 97.06 42 SER B O 1
ATOM 1813 N N . ILE B 1 43 ? 12.609 -4.492 5.512 1 96.38 43 ILE B N 1
ATOM 1814 C CA . ILE B 1 43 ? 13.336 -5.09 4.398 1 96.38 43 ILE B CA 1
ATOM 1815 C C . ILE B 1 43 ? 13.977 -6.402 4.848 1 96.38 43 ILE B C 1
ATOM 1817 O O . ILE B 1 43 ? 13.656 -7.469 4.316 1 96.38 43 ILE B O 1
ATOM 1821 N N . PRO B 1 44 ? 14.891 -6.391 5.824 1 96.75 44 PRO B N 1
ATOM 1822 C CA . PRO B 1 44 ? 15.438 -7.68 6.25 1 96.75 44 PRO B CA 1
ATOM 1823 C C . PRO B 1 44 ? 14.375 -8.617 6.809 1 96.75 44 PRO B C 1
ATOM 1825 O O . PRO B 1 44 ? 14.484 -9.836 6.66 1 96.75 44 PRO B O 1
ATOM 1828 N N . PHE B 1 45 ? 13.375 -8.109 7.465 1 97.38 45 PHE B N 1
ATOM 1829 C CA . PHE B 1 45 ? 12.281 -8.93 7.969 1 97.38 45 PHE B CA 1
ATOM 1830 C C . PHE B 1 45 ? 11.609 -9.688 6.828 1 97.38 45 PHE B C 1
ATOM 1832 O O . PHE B 1 45 ? 11.406 -10.898 6.918 1 97.38 45 PHE B O 1
ATOM 1839 N N . ALA B 1 46 ? 11.227 -8.992 5.789 1 97.56 46 ALA B N 1
ATOM 1840 C CA . ALA B 1 46 ? 10.578 -9.617 4.641 1 97.56 46 ALA B CA 1
ATOM 1841 C C . ALA B 1 46 ? 11.469 -10.68 4.008 1 97.56 46 ALA B C 1
ATOM 1843 O O . ALA B 1 46 ? 11 -11.758 3.639 1 97.56 46 ALA B O 1
ATOM 1844 N N . CYS B 1 47 ? 12.766 -10.438 3.908 1 96.25 47 CYS B N 1
ATOM 1845 C CA . CYS B 1 47 ? 13.703 -11.383 3.314 1 96.25 47 CYS B CA 1
ATOM 1846 C C . CYS B 1 47 ? 13.828 -12.633 4.176 1 96.25 47 CYS B C 1
ATOM 1848 O O . CYS B 1 47 ? 13.734 -13.758 3.668 1 96.25 47 CYS B O 1
ATOM 1850 N N . ILE B 1 48 ? 13.969 -12.422 5.426 1 96.38 48 ILE B N 1
ATOM 1851 C CA . ILE B 1 48 ? 14.164 -13.539 6.344 1 96.38 48 ILE B CA 1
ATOM 1852 C C . ILE B 1 48 ? 12.898 -14.383 6.406 1 96.38 48 ILE B C 1
ATOM 1854 O O . ILE B 1 48 ? 12.953 -15.609 6.293 1 96.38 48 ILE B O 1
ATOM 1858 N N . VAL B 1 49 ? 11.766 -13.773 6.566 1 96.56 49 VAL B N 1
ATOM 1859 C CA . VAL B 1 49 ? 10.5 -14.484 6.707 1 96.56 49 VAL B CA 1
ATOM 1860 C C . VAL B 1 49 ? 10.164 -15.203 5.402 1 96.56 49 VAL B C 1
ATOM 1862 O O . VAL B 1 49 ? 9.703 -16.344 5.414 1 96.56 49 VAL B O 1
ATOM 1865 N N . SER B 1 50 ? 10.359 -14.531 4.281 1 95.25 50 SER B N 1
ATOM 1866 C CA . SER B 1 50 ? 10.117 -15.18 2.998 1 95.25 50 SER B CA 1
ATOM 1867 C C . SER B 1 50 ? 10.984 -16.438 2.844 1 95.25 50 SER B C 1
ATOM 1869 O O . SER B 1 50 ? 10.508 -17.469 2.359 1 95.25 50 SER B O 1
ATOM 1871 N N . TYR B 1 51 ? 12.219 -16.328 3.268 1 93.69 51 TYR B N 1
ATOM 1872 C CA . TYR B 1 51 ? 13.117 -17.484 3.184 1 93.69 51 TYR B CA 1
ATOM 1873 C C . TYR B 1 51 ? 12.648 -18.609 4.086 1 93.69 51 TYR B C 1
ATOM 1875 O O . TYR B 1 51 ? 12.656 -19.781 3.682 1 93.69 51 TYR B O 1
ATOM 1883 N N . LEU B 1 52 ? 12.234 -18.281 5.273 1 94 52 LEU B N 1
ATOM 1884 C CA . LEU B 1 52 ? 11.758 -19.297 6.211 1 94 52 LEU B CA 1
ATOM 1885 C C . LEU B 1 52 ? 10.508 -19.984 5.684 1 94 52 LEU B C 1
ATOM 1887 O O . LEU B 1 52 ? 10.391 -21.203 5.777 1 94 52 LEU B O 1
ATOM 1891 N N . ILE B 1 53 ? 9.641 -19.281 5.168 1 93.62 53 ILE B N 1
ATOM 1892 C CA . ILE B 1 53 ? 8.414 -19.844 4.621 1 93.62 53 ILE B CA 1
ATOM 1893 C C . ILE B 1 53 ? 8.742 -20.734 3.422 1 93.62 53 ILE B C 1
ATOM 1895 O O . ILE B 1 53 ? 8.164 -21.797 3.262 1 93.62 53 ILE B O 1
ATOM 1899 N N . TYR B 1 54 ? 9.625 -20.297 2.613 1 91.69 54 TYR B N 1
ATOM 1900 C CA . TYR B 1 54 ? 10.062 -21.078 1.468 1 91.69 54 TYR B CA 1
ATOM 1901 C C . TYR B 1 54 ? 10.664 -22.406 1.916 1 91.69 54 TYR B C 1
ATOM 1903 O O . TYR B 1 54 ? 10.305 -23.469 1.389 1 91.69 54 TYR B O 1
ATOM 1911 N N . LEU B 1 55 ? 11.57 -22.328 2.875 1 90.56 55 LEU B N 1
ATOM 1912 C CA . LEU B 1 55 ? 12.195 -23.547 3.383 1 90.56 55 LEU B CA 1
ATOM 1913 C C . LEU B 1 55 ? 11.148 -24.516 3.924 1 90.56 55 LEU B C 1
ATOM 1915 O O . LEU B 1 55 ? 11.234 -25.719 3.697 1 90.56 55 LEU B O 1
ATOM 1919 N N . ASN B 1 56 ? 10.156 -24.016 4.578 1 91.12 56 ASN B N 1
ATOM 1920 C CA . ASN B 1 56 ? 9.07 -24.844 5.082 1 91.12 56 ASN B CA 1
ATOM 1921 C C . ASN B 1 56 ? 8.242 -25.438 3.945 1 91.12 56 ASN B C 1
ATOM 1923 O O . ASN B 1 56 ? 7.777 -26.578 4.039 1 91.12 56 ASN B O 1
ATOM 1927 N N . SER B 1 57 ? 8.078 -24.656 2.906 1 88.12 57 SER B N 1
ATOM 1928 C CA . SER B 1 57 ? 7.301 -25.109 1.765 1 88.12 57 SER B CA 1
ATOM 1929 C C . SER B 1 57 ? 8.047 -26.203 0.998 1 88.12 57 SER B C 1
ATOM 1931 O O . SER B 1 57 ? 7.418 -27.078 0.395 1 88.12 57 SER B O 1
ATOM 1933 N N . VAL B 1 58 ? 9.336 -26.125 0.994 1 85.44 58 VAL B N 1
ATOM 1934 C CA . VAL B 1 58 ? 10.148 -27.172 0.374 1 85.44 58 VAL B CA 1
ATOM 1935 C C . VAL B 1 58 ? 10.094 -28.438 1.214 1 85.44 58 VAL B C 1
ATOM 1937 O O . VAL B 1 58 ? 9.977 -29.547 0.674 1 85.44 58 VAL B O 1
ATOM 1940 N N . GLU B 1 59 ? 10.125 -28.25 2.447 1 86.5 59 GLU B N 1
ATOM 1941 C CA . GLU B 1 59 ? 10.055 -29.391 3.359 1 86.5 59 GLU B CA 1
ATOM 1942 C C . GLU B 1 59 ? 8.719 -30.125 3.236 1 86.5 59 GLU B C 1
ATOM 1944 O O . GLU B 1 59 ? 8.664 -31.344 3.271 1 86.5 59 GLU B O 1
ATOM 1949 N N . ASP B 1 60 ? 7.691 -29.406 3.023 1 86.56 60 ASP B N 1
ATOM 1950 C CA . ASP B 1 60 ? 6.367 -30.016 2.943 1 86.56 60 ASP B CA 1
ATOM 1951 C C . ASP B 1 60 ? 6.027 -30.406 1.506 1 86.56 60 ASP B C 1
ATOM 1953 O O . ASP B 1 60 ? 4.902 -30.828 1.22 1 86.56 60 ASP B O 1
ATOM 1957 N N . LYS B 1 61 ? 6.961 -30.109 0.56 1 80.12 61 LYS B N 1
ATOM 1958 C CA . LYS B 1 61 ? 6.902 -30.547 -0.832 1 80.12 61 LYS B CA 1
ATOM 1959 C C . LYS B 1 61 ? 5.879 -29.734 -1.621 1 80.12 61 LYS B C 1
ATOM 1961 O O . LYS B 1 61 ? 5.391 -30.188 -2.658 1 80.12 61 LYS B O 1
ATOM 1966 N N . SER B 1 62 ? 5.469 -28.594 -1.059 1 77.19 62 SER B N 1
ATOM 1967 C CA . SER B 1 62 ? 4.566 -27.719 -1.8 1 77.19 62 SER B CA 1
ATOM 1968 C C . SER B 1 62 ? 5.332 -26.859 -2.797 1 77.19 62 SER B C 1
ATOM 1970 O O . SER B 1 62 ? 4.742 -26.297 -3.727 1 77.19 62 SER B O 1
ATOM 1972 N N . SER B 1 63 ? 6.629 -26.781 -2.588 1 75.38 63 SER B N 1
ATOM 1973 C CA . SER B 1 63 ? 7.516 -26.094 -3.514 1 75.38 63 SER B CA 1
ATOM 1974 C C . SER B 1 63 ? 8.734 -26.938 -3.854 1 75.38 63 SER B C 1
ATOM 1976 O O . SER B 1 63 ? 9.07 -27.875 -3.125 1 75.38 63 SER B O 1
ATOM 1978 N N . SER B 1 64 ? 9.297 -26.609 -4.973 1 74.75 64 SER B N 1
ATOM 1979 C CA . SER B 1 64 ? 10.477 -27.344 -5.395 1 74.75 64 SER B CA 1
ATOM 1980 C C . SER B 1 64 ? 11.758 -26.609 -5.043 1 74.75 64 SER B C 1
ATOM 1982 O O . SER B 1 64 ? 11.773 -25.375 -4.988 1 74.75 64 SER B O 1
ATOM 1984 N N . TRP B 1 65 ? 12.727 -27.359 -4.621 1 70.81 65 TRP B N 1
ATOM 1985 C CA . TRP B 1 65 ? 14.047 -26.797 -4.352 1 70.81 65 TRP B CA 1
ATOM 1986 C C . TRP B 1 65 ? 14.703 -26.312 -5.633 1 70.81 65 TRP B C 1
ATOM 1988 O O . TRP B 1 65 ? 14.586 -26.953 -6.684 1 70.81 65 TRP B O 1
ATOM 1998 N N . THR B 1 66 ? 15.227 -25.125 -5.477 1 68.75 66 THR B N 1
ATOM 1999 C CA . THR B 1 66 ? 16.047 -24.656 -6.586 1 68.75 66 THR B CA 1
ATOM 2000 C C . THR B 1 66 ? 17.469 -25.203 -6.469 1 68.75 66 THR B C 1
ATOM 2002 O O . THR B 1 66 ? 17.969 -25.438 -5.363 1 68.75 66 THR B O 1
ATOM 2005 N N . ASP B 1 67 ? 18.016 -25.719 -7.43 1 65.25 67 ASP B N 1
ATOM 2006 C CA . ASP B 1 67 ? 19.312 -26.375 -7.461 1 65.25 67 ASP B CA 1
ATOM 2007 C C . ASP B 1 67 ? 20.391 -25.469 -6.871 1 65.25 67 ASP B C 1
ATOM 2009 O O . ASP B 1 67 ? 21.312 -25.938 -6.207 1 65.25 67 ASP B O 1
ATOM 2013 N N . ASP B 1 68 ? 20.328 -24.281 -7.078 1 67.75 68 ASP B N 1
ATOM 2014 C CA . ASP B 1 68 ? 21.312 -23.328 -6.578 1 67.75 68 ASP B CA 1
ATOM 2015 C C . ASP B 1 68 ? 20.766 -22.578 -5.363 1 67.75 68 ASP B C 1
ATOM 2017 O O . ASP B 1 68 ? 19.594 -22.719 -5.004 1 67.75 68 ASP B O 1
ATOM 2021 N N . PHE B 1 69 ? 21.719 -21.969 -4.648 1 72.69 69 PHE B N 1
ATOM 2022 C CA . PHE B 1 69 ? 21.312 -21.094 -3.557 1 72.69 69 PHE B CA 1
ATOM 2023 C C . PHE B 1 69 ? 20.203 -20.156 -4.004 1 72.69 69 PHE B C 1
ATOM 2025 O O . PHE B 1 69 ? 20.359 -19.391 -4.949 1 72.69 69 PHE B O 1
ATOM 2032 N N . PRO B 1 70 ? 19.188 -20.25 -3.312 1 77.19 70 PRO B N 1
ATOM 2033 C CA . PRO B 1 70 ? 18.031 -19.5 -3.801 1 77.19 70 PRO B CA 1
ATOM 2034 C C . PRO B 1 70 ? 18.172 -18 -3.588 1 77.19 70 PRO B C 1
ATOM 2036 O O . PRO B 1 70 ? 18.578 -17.562 -2.508 1 77.19 70 PRO B O 1
ATOM 2039 N N . PHE B 1 71 ? 17.938 -17.312 -4.613 1 86.25 71 PHE B N 1
ATOM 2040 C CA . PHE B 1 71 ? 17.766 -15.875 -4.523 1 86.25 71 PHE B CA 1
ATOM 2041 C C . PHE B 1 71 ? 16.453 -15.523 -3.84 1 86.25 71 PHE B C 1
ATOM 2043 O O . PHE B 1 71 ? 15.562 -16.375 -3.729 1 86.25 71 PHE B O 1
ATOM 2050 N N . ILE B 1 72 ? 16.391 -14.359 -3.363 1 89.25 72 ILE B N 1
ATOM 2051 C CA . ILE B 1 72 ? 15.18 -13.922 -2.666 1 89.25 72 ILE B CA 1
ATOM 2052 C C . ILE B 1 72 ? 13.969 -14.086 -3.58 1 89.25 72 ILE B C 1
ATOM 2054 O O . ILE B 1 72 ? 12.898 -14.516 -3.133 1 89.25 72 ILE B O 1
ATOM 2058 N N . SER B 1 73 ? 14.125 -13.789 -4.855 1 90.62 73 SER B N 1
ATOM 2059 C CA . SER B 1 73 ? 13.016 -13.898 -5.805 1 90.62 73 SER B CA 1
ATOM 2060 C C . SER B 1 73 ? 12.594 -15.352 -5.977 1 90.62 73 SER B C 1
ATOM 2062 O O . SER B 1 73 ? 11.445 -15.633 -6.344 1 90.62 73 SER B O 1
ATOM 2064 N N . ASP B 1 74 ? 13.469 -16.328 -5.715 1 90.5 74 ASP B N 1
ATOM 2065 C CA . ASP B 1 74 ? 13.141 -17.75 -5.805 1 90.5 74 ASP B CA 1
ATOM 2066 C C . ASP B 1 74 ? 12.133 -18.141 -4.73 1 90.5 74 ASP B C 1
ATOM 2068 O O . ASP B 1 74 ? 11.328 -19.047 -4.93 1 90.5 74 ASP B O 1
ATOM 2072 N N . THR B 1 75 ? 12.188 -17.422 -3.645 1 90.88 75 THR B N 1
ATOM 2073 C CA . THR B 1 75 ? 11.305 -17.766 -2.529 1 90.88 75 THR B CA 1
ATOM 2074 C C . THR B 1 75 ? 9.867 -17.375 -2.84 1 90.88 75 THR B C 1
ATOM 2076 O O . THR B 1 75 ? 8.938 -17.781 -2.131 1 90.88 75 THR B O 1
ATOM 2079 N N . GLY B 1 76 ? 9.648 -16.578 -3.893 1 91.38 76 GLY B N 1
ATOM 2080 C CA . GLY B 1 76 ? 8.32 -16.109 -4.23 1 91.38 76 GLY B CA 1
ATOM 2081 C C . GLY B 1 76 ? 7.773 -16.703 -5.508 1 91.38 76 GLY B C 1
ATOM 2082 O O . GLY B 1 76 ? 6.879 -16.141 -6.137 1 91.38 76 GLY B O 1
ATOM 2083 N N . ILE B 1 77 ? 8.281 -17.844 -5.875 1 88.44 77 ILE B N 1
ATOM 2084 C CA . ILE B 1 77 ? 7.906 -18.406 -7.172 1 88.44 77 ILE B CA 1
ATOM 2085 C C . ILE B 1 77 ? 6.613 -19.203 -7.035 1 88.44 77 ILE B C 1
ATOM 2087 O O . ILE B 1 77 ? 5.668 -19.016 -7.801 1 88.44 77 ILE B O 1
ATOM 2091 N N . TYR B 1 78 ? 6.469 -20.062 -6.043 1 86.5 78 TYR B N 1
ATOM 2092 C CA . TYR B 1 78 ? 5.348 -21 -5.973 1 86.5 78 TYR B CA 1
ATOM 2093 C C . TYR B 1 78 ? 4.469 -20.688 -4.762 1 86.5 78 TYR B C 1
ATOM 2095 O O . TYR B 1 78 ? 4.973 -20.391 -3.682 1 86.5 78 TYR B O 1
ATOM 2103 N N . PRO B 1 79 ? 3.229 -20.859 -4.996 1 87.69 79 PRO B N 1
ATOM 2104 C CA . PRO B 1 79 ? 2.348 -20.797 -3.828 1 87.69 79 PRO B CA 1
ATOM 2105 C C . PRO B 1 79 ? 2.518 -22 -2.902 1 87.69 79 PRO B C 1
ATOM 2107 O O . PRO B 1 79 ? 2.912 -23.078 -3.35 1 87.69 79 PRO B O 1
ATOM 2110 N N . PRO B 1 80 ? 2.322 -21.797 -1.593 1 87.88 80 PRO B N 1
ATOM 2111 C CA . PRO B 1 80 ? 1.796 -20.609 -0.914 1 87.88 80 PRO B CA 1
ATOM 2112 C C . PRO B 1 80 ? 2.887 -19.594 -0.548 1 87.88 80 PRO B C 1
ATOM 2114 O O . PRO B 1 80 ? 2.586 -18.5 -0.085 1 87.88 80 PRO B O 1
ATOM 2117 N N . ALA B 1 81 ? 4.168 -20.047 -0.711 1 91.56 81 ALA B N 1
ATOM 2118 C CA . ALA B 1 81 ? 5.27 -19.156 -0.352 1 91.56 81 ALA B CA 1
ATOM 2119 C C . ALA B 1 81 ? 5.211 -17.859 -1.148 1 91.56 81 ALA B C 1
ATOM 2121 O O . ALA B 1 81 ? 5.543 -16.797 -0.63 1 91.56 81 ALA B O 1
ATOM 2122 N N . SER B 1 82 ? 4.777 -17.922 -2.348 1 93.19 82 SER B N 1
ATOM 2123 C CA . SER B 1 82 ? 4.688 -16.734 -3.188 1 93.19 82 SER B CA 1
ATOM 2124 C C . SER B 1 82 ? 3.645 -15.758 -2.652 1 93.19 82 SER B C 1
ATOM 2126 O O . SER B 1 82 ? 3.795 -14.539 -2.795 1 93.19 82 SER B O 1
ATOM 2128 N N . CYS B 1 83 ? 2.572 -16.25 -2.105 1 93.5 83 CYS B N 1
ATOM 2129 C CA . CYS B 1 83 ? 1.54 -15.391 -1.527 1 93.5 83 CYS B CA 1
ATOM 2130 C C . CYS B 1 83 ? 2.1 -14.562 -0.376 1 93.5 83 CYS B C 1
ATOM 2132 O O . CYS B 1 83 ? 1.84 -13.359 -0.285 1 93.5 83 CYS B O 1
ATOM 2134 N N . TRP B 1 84 ? 2.793 -15.25 0.468 1 94.19 84 TRP B N 1
ATOM 2135 C CA . TRP B 1 84 ? 3.418 -14.578 1.6 1 94.19 84 TRP B CA 1
ATOM 2136 C C . TRP B 1 84 ? 4.492 -13.602 1.125 1 94.19 84 TRP B C 1
ATOM 2138 O O . TRP B 1 84 ? 4.625 -12.508 1.667 1 94.19 84 TRP B O 1
ATOM 2148 N N . PHE B 1 85 ? 5.32 -14.055 0.169 1 96.38 85 PHE B N 1
ATOM 2149 C CA . PHE B 1 85 ? 6.293 -13.164 -0.447 1 96.38 85 PHE B CA 1
ATOM 2150 C C . PHE B 1 85 ? 5.625 -11.875 -0.923 1 96.38 85 PHE B C 1
ATOM 2152 O O . PHE B 1 85 ? 6.094 -10.781 -0.616 1 96.38 85 PHE B O 1
ATOM 2159 N N . THR B 1 86 ? 4.555 -11.969 -1.629 1 97.31 86 THR B N 1
ATOM 2160 C CA . THR B 1 86 ? 3.793 -10.859 -2.18 1 97.31 86 THR B CA 1
ATOM 2161 C C . THR B 1 86 ? 3.314 -9.93 -1.069 1 97.31 86 THR B C 1
ATOM 2163 O O . THR B 1 86 ? 3.498 -8.711 -1.149 1 97.31 86 THR B O 1
ATOM 2166 N N . LEU B 1 87 ? 2.787 -10.477 -0.051 1 96.81 87 LEU B N 1
ATOM 2167 C CA . LEU B 1 87 ? 2.264 -9.68 1.059 1 96.81 87 LEU B CA 1
ATOM 2168 C C . LEU B 1 87 ? 3.387 -8.93 1.762 1 96.81 87 LEU B C 1
ATOM 2170 O O . LEU B 1 87 ? 3.271 -7.723 2.006 1 96.81 87 LEU B O 1
ATOM 2174 N N . LEU B 1 88 ? 4.414 -9.594 2.117 1 97.62 88 LEU B N 1
ATOM 2175 C CA . LEU B 1 88 ? 5.531 -9.016 2.852 1 97.62 88 LEU B CA 1
ATOM 2176 C C . LEU B 1 88 ? 6.164 -7.875 2.062 1 97.62 88 LEU B C 1
ATOM 2178 O O . LEU B 1 88 ? 6.395 -6.789 2.604 1 97.62 88 LEU B O 1
ATOM 2182 N N . PHE B 1 89 ? 6.379 -8.078 0.83 1 97.94 89 PHE B N 1
ATOM 2183 C CA . PHE B 1 89 ? 7.094 -7.07 0.046 1 97.94 89 PHE B CA 1
ATOM 2184 C C . PHE B 1 89 ? 6.156 -5.945 -0.372 1 97.94 89 PHE B C 1
ATOM 2186 O O . PHE B 1 89 ? 6.605 -4.84 -0.686 1 97.94 89 PHE B O 1
ATOM 2193 N N . PHE B 1 90 ? 4.879 -6.215 -0.411 1 97.44 90 PHE B N 1
ATOM 2194 C CA . PHE B 1 90 ? 3.947 -5.098 -0.528 1 97.44 90 PHE B CA 1
ATOM 2195 C C . PHE B 1 90 ? 4.137 -4.113 0.62 1 97.44 90 PHE B C 1
ATOM 2197 O O . PHE B 1 90 ? 4.18 -2.9 0.402 1 97.44 90 PHE B O 1
ATOM 2204 N N . PHE B 1 91 ? 4.266 -4.637 1.805 1 96.31 91 PHE B N 1
ATOM 2205 C CA . PHE B 1 91 ? 4.434 -3.775 2.971 1 96.31 91 PHE B CA 1
ATOM 2206 C C . PHE B 1 91 ? 5.773 -3.053 2.924 1 96.31 91 PHE B C 1
ATOM 2208 O O . PHE B 1 91 ? 5.879 -1.901 3.35 1 96.31 91 PHE B O 1
ATOM 2215 N N . VAL B 1 92 ? 6.766 -3.723 2.414 1 97.44 92 VAL B N 1
ATOM 2216 C CA . VAL B 1 92 ? 8.039 -3.043 2.221 1 97.44 92 VAL B CA 1
ATOM 2217 C C . VAL B 1 92 ? 7.855 -1.853 1.281 1 97.44 92 VAL B C 1
ATOM 2219 O O . VAL B 1 92 ? 8.352 -0.756 1.554 1 97.44 92 VAL B O 1
ATOM 2222 N N . GLY B 1 93 ? 7.148 -2.098 0.177 1 97.75 93 GLY B N 1
ATOM 2223 C CA . GLY B 1 93 ? 6.859 -1.015 -0.749 1 97.75 93 GLY B CA 1
ATOM 2224 C C . GLY B 1 93 ? 6.062 0.112 -0.118 1 97.75 93 GLY B C 1
ATOM 2225 O O . GLY B 1 93 ? 6.363 1.288 -0.334 1 97.75 93 GLY B O 1
ATOM 2226 N N . PHE B 1 94 ? 5.145 -0.252 0.64 1 95.69 94 PHE B N 1
ATOM 2227 C CA . PHE B 1 94 ? 4.293 0.723 1.312 1 95.69 94 PHE B CA 1
ATOM 2228 C C . PHE B 1 94 ? 5.109 1.584 2.268 1 95.69 94 PHE B C 1
ATOM 2230 O O . PHE B 1 94 ? 4.984 2.811 2.266 1 95.69 94 PHE B O 1
ATOM 2237 N N . PHE B 1 95 ? 5.879 0.974 3.113 1 95.81 95 PHE B N 1
ATOM 2238 C CA . PHE B 1 95 ? 6.699 1.707 4.07 1 95.81 95 PHE B CA 1
ATOM 2239 C C . PHE B 1 95 ? 7.723 2.58 3.352 1 95.81 95 PHE B C 1
ATOM 2241 O O . PHE B 1 95 ? 8 3.699 3.785 1 95.81 95 PHE B O 1
ATOM 2248 N N . SER B 1 96 ? 8.266 2.033 2.305 1 96.94 96 SER B N 1
ATOM 2249 C CA . SER B 1 96 ? 9.219 2.812 1.525 1 96.94 96 SER B CA 1
ATOM 2250 C C . SER B 1 96 ? 8.57 4.059 0.937 1 96.94 96 SER B C 1
ATOM 2252 O O . SER B 1 96 ? 9.156 5.145 0.964 1 96.94 96 SER B O 1
ATOM 2254 N N . PHE B 1 97 ? 7.41 3.934 0.434 1 96.75 97 PHE B N 1
ATOM 2255 C CA . PHE B 1 97 ? 6.668 5.066 -0.106 1 96.75 97 PHE B CA 1
ATOM 2256 C C . PHE B 1 97 ? 6.387 6.098 0.98 1 96.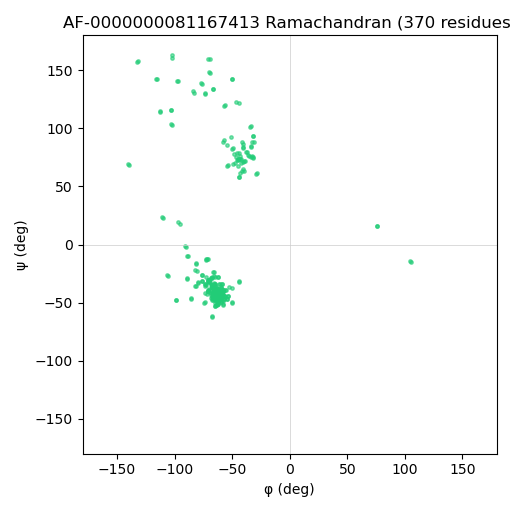75 97 PHE B C 1
ATOM 2258 O O . PHE B 1 97 ? 6.602 7.293 0.78 1 96.75 97 PHE B O 1
ATOM 2265 N N . SER B 1 98 ? 5.898 5.598 2.121 1 93.31 98 SER B N 1
ATOM 2266 C CA . SER B 1 98 ? 5.578 6.48 3.238 1 93.31 98 SER B CA 1
ATOM 2267 C C . SER B 1 98 ? 6.812 7.242 3.709 1 93.31 98 SER B C 1
ATOM 2269 O O . SER B 1 98 ? 6.73 8.43 4.035 1 93.31 98 SER B O 1
ATOM 2271 N N . SER B 1 99 ? 7.938 6.52 3.758 1 94.62 99 SER B N 1
ATOM 2272 C CA . SER B 1 99 ? 9.18 7.16 4.168 1 94.62 99 SER B CA 1
ATOM 2273 C C . SER B 1 99 ? 9.578 8.266 3.199 1 94.62 99 SER B C 1
ATOM 2275 O O . SER B 1 99 ? 9.984 9.352 3.621 1 94.62 99 SER B O 1
ATOM 2277 N N . ALA B 1 100 ? 9.383 7.988 1.94 1 95.44 100 ALA B N 1
ATOM 2278 C CA . ALA B 1 100 ? 9.703 8.992 0.93 1 95.44 100 ALA B CA 1
ATOM 2279 C C . ALA B 1 100 ? 8.781 10.203 1.051 1 95.44 100 ALA B C 1
ATOM 2281 O O . ALA B 1 100 ? 9.227 11.344 0.923 1 95.44 100 ALA B O 1
ATOM 2282 N N . LEU B 1 101 ? 7.566 9.961 1.29 1 92.56 101 LEU B N 1
ATOM 2283 C CA . LEU B 1 101 ? 6.574 11.023 1.422 1 92.56 101 LEU B CA 1
ATOM 2284 C C . LEU B 1 101 ? 6.879 11.906 2.629 1 92.56 101 LEU B C 1
ATOM 2286 O O . LEU B 1 101 ? 6.867 13.133 2.523 1 92.56 101 LEU B O 1
ATOM 2290 N N . VAL B 1 102 ? 7.137 11.258 3.711 1 91 102 VAL B N 1
ATOM 2291 C CA . VAL B 1 102 ? 7.418 11.992 4.941 1 91 102 VAL B CA 1
ATOM 2292 C C . VAL B 1 102 ? 8.688 12.82 4.766 1 91 102 VAL B C 1
ATOM 2294 O O . VAL B 1 102 ? 8.742 13.984 5.184 1 91 102 VAL B O 1
ATOM 2297 N N . ARG B 1 103 ? 9.711 12.234 4.219 1 91.88 103 ARG B N 1
ATOM 2298 C CA . ARG B 1 103 ? 10.953 12.961 3.99 1 91.88 103 ARG B CA 1
ATOM 2299 C C . ARG B 1 103 ? 10.727 14.156 3.074 1 91.88 103 ARG B C 1
ATOM 2301 O O . ARG B 1 103 ? 11.273 15.234 3.309 1 91.88 103 ARG B O 1
ATOM 2308 N N . TYR B 1 104 ? 9.984 14.008 2.072 1 92.81 104 TYR B N 1
ATOM 2309 C CA . TYR B 1 104 ? 9.641 15.094 1.162 1 92.81 104 TYR B CA 1
ATOM 2310 C C . TYR B 1 104 ? 8.977 16.25 1.909 1 92.81 104 TYR B C 1
ATOM 2312 O O . TYR B 1 104 ? 9.352 17.406 1.734 1 92.81 104 TYR B O 1
ATOM 2320 N N . MET B 1 105 ? 8.008 15.898 2.75 1 89.38 105 MET B N 1
ATOM 2321 C CA . MET B 1 105 ? 7.273 16.906 3.504 1 89.38 105 MET B CA 1
ATOM 2322 C C . MET B 1 105 ? 8.195 17.625 4.48 1 89.38 105 MET B C 1
ATOM 2324 O O . MET B 1 105 ? 8.07 18.844 4.68 1 89.38 105 MET B O 1
ATOM 2328 N N . GLN B 1 106 ? 9 16.891 5.082 1 86.25 106 GLN B N 1
ATOM 2329 C CA . GLN B 1 106 ? 9.961 17.469 6.023 1 86.25 106 GLN B CA 1
ATOM 2330 C C . GLN B 1 106 ? 10.867 18.484 5.332 1 86.25 106 GLN B C 1
ATOM 2332 O O . GLN B 1 106 ? 11.062 19.594 5.836 1 86.25 106 GLN B O 1
ATOM 2337 N N . LEU B 1 107 ? 11.359 18.172 4.25 1 87.88 107 LEU B N 1
ATOM 2338 C CA . LEU B 1 107 ? 12.305 19.031 3.541 1 87.88 107 LEU B CA 1
ATOM 2339 C C . LEU B 1 107 ? 11.586 20.188 2.869 1 87.88 107 LEU B C 1
ATOM 2341 O O . LEU B 1 107 ? 12.172 21.266 2.684 1 87.88 107 LEU B O 1
ATOM 2345 N N . LYS B 1 108 ? 10.398 19.922 2.477 1 88.06 108 LYS B N 1
ATOM 2346 C CA . LYS B 1 108 ? 9.594 21 1.902 1 88.06 108 LYS B CA 1
ATOM 2347 C C . LYS B 1 108 ? 9.438 22.156 2.893 1 88.06 108 LYS B C 1
ATOM 2349 O O . LYS B 1 108 ? 9.484 23.312 2.506 1 88.06 108 LYS B O 1
ATOM 2354 N N . THR B 1 109 ? 9.258 21.797 4.133 1 83.38 109 THR B N 1
ATOM 2355 C CA . THR B 1 109 ? 9.094 22.797 5.18 1 83.38 109 THR B CA 1
ATOM 2356 C C . THR B 1 109 ? 10.422 23.484 5.484 1 83.38 109 THR B C 1
ATOM 2358 O O . THR B 1 109 ? 10.461 24.688 5.742 1 83.38 109 THR B O 1
ATOM 2361 N N . GLU B 1 110 ? 11.461 22.766 5.398 1 81.62 110 GLU B N 1
ATOM 2362 C CA . GLU B 1 110 ? 12.781 23.281 5.754 1 81.62 110 GLU B CA 1
ATOM 2363 C C . GLU B 1 110 ? 13.367 24.125 4.625 1 81.62 110 GLU B C 1
ATOM 2365 O O . GLU B 1 110 ? 14.148 25.047 4.871 1 81.62 110 GLU B O 1
ATOM 2370 N N . CYS B 1 111 ? 13.086 23.797 3.416 1 76.75 111 CYS B N 1
ATOM 2371 C CA . CYS B 1 111 ? 13.734 24.406 2.266 1 76.75 111 CYS B CA 1
ATOM 2372 C C . CYS B 1 111 ? 12.891 25.562 1.716 1 76.75 111 CYS B C 1
ATOM 2374 O O . CYS B 1 111 ? 13.133 26.031 0.607 1 76.75 111 CYS B O 1
ATOM 2376 N N . ARG B 1 112 ? 12.031 26.016 2.475 1 74.12 112 ARG B N 1
ATOM 2377 C CA . ARG B 1 112 ? 11.195 27.109 1.99 1 74.12 112 ARG B CA 1
ATOM 2378 C C . ARG B 1 112 ? 12.055 28.297 1.543 1 74.12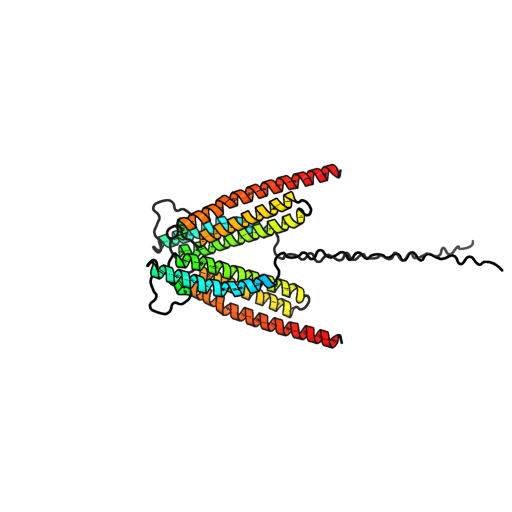 112 ARG B C 1
ATOM 2380 O O . ARG B 1 112 ? 12.953 28.719 2.266 1 74.12 112 ARG B O 1
ATOM 2387 N N . GLY B 1 113 ? 11.906 28.609 0.289 1 75.31 113 GLY B N 1
ATOM 2388 C CA . GLY B 1 113 ? 12.602 29.781 -0.217 1 75.31 113 GLY B CA 1
ATOM 2389 C C . GLY B 1 113 ? 13.805 29.453 -1.078 1 75.31 113 GLY B C 1
ATOM 2390 O O . GLY B 1 113 ? 14.375 30.328 -1.726 1 75.31 113 GLY B O 1
ATOM 2391 N N . ARG B 1 114 ? 14.297 28.297 -1.081 1 83.19 114 ARG B N 1
ATOM 2392 C CA . ARG B 1 114 ? 15.422 27.875 -1.896 1 83.19 114 ARG B CA 1
ATOM 2393 C C . ARG B 1 114 ? 14.953 27.047 -3.098 1 83.19 114 ARG B C 1
ATOM 2395 O O . ARG B 1 114 ? 14.664 25.859 -2.969 1 83.19 114 ARG B O 1
ATOM 2402 N N . ARG B 1 115 ? 14.953 27.609 -4.168 1 85 115 ARG B N 1
ATOM 2403 C CA . ARG B 1 115 ? 14.367 27 -5.367 1 85 115 ARG B CA 1
ATOM 2404 C C . ARG B 1 115 ? 15.086 25.719 -5.742 1 85 115 ARG B C 1
ATOM 2406 O O . ARG B 1 115 ? 14.445 24.703 -6.031 1 85 115 ARG B O 1
ATOM 2413 N N . CYS B 1 116 ? 16.406 25.75 -5.727 1 84.5 116 CYS B N 1
ATOM 2414 C CA . CYS B 1 116 ? 17.188 24.594 -6.145 1 84.5 116 CYS B CA 1
ATOM 2415 C C . CYS B 1 116 ? 16.953 23.406 -5.215 1 84.5 116 CYS B C 1
ATOM 2417 O O . CYS B 1 116 ? 16.781 22.281 -5.676 1 84.5 116 CYS B O 1
ATOM 2419 N N . VAL B 1 117 ? 16.906 23.703 -3.975 1 86.88 117 VAL B N 1
ATOM 2420 C CA . VAL B 1 117 ? 16.719 22.625 -3.002 1 86.88 117 VAL B CA 1
ATOM 2421 C C . VAL B 1 117 ? 15.297 22.078 -3.115 1 86.88 117 VAL B C 1
ATOM 2423 O O . VAL B 1 117 ? 15.078 20.875 -2.963 1 86.88 117 VAL B O 1
ATOM 2426 N N . THR B 1 118 ? 14.445 22.953 -3.463 1 89.56 118 THR B N 1
ATOM 2427 C CA . THR B 1 118 ? 13.055 22.531 -3.641 1 89.56 118 THR B CA 1
ATOM 2428 C C . THR B 1 118 ? 12.922 21.578 -4.832 1 89.56 118 THR B C 1
ATOM 2430 O O . THR B 1 118 ? 12.219 20.578 -4.758 1 89.56 118 THR B O 1
ATOM 2433 N N . ILE B 1 119 ? 13.609 21.938 -5.871 1 92.69 119 ILE B N 1
ATOM 2434 C CA . ILE B 1 119 ? 13.57 21.094 -7.062 1 92.69 119 ILE B CA 1
ATOM 2435 C C . ILE B 1 119 ? 14.219 19.75 -6.77 1 92.69 119 ILE B C 1
ATOM 2437 O O . ILE B 1 119 ? 13.695 18.703 -7.156 1 92.69 119 ILE B O 1
ATOM 2441 N N . LEU B 1 120 ? 15.297 19.75 -6.086 1 93.06 120 LEU B N 1
ATOM 2442 C CA . LEU B 1 120 ? 15.977 18.516 -5.719 1 93.06 120 LEU B CA 1
ATOM 2443 C C . LEU B 1 120 ? 15.086 17.656 -4.824 1 93.06 120 LEU B C 1
ATOM 2445 O O . LEU B 1 120 ? 15.078 16.422 -4.945 1 93.06 120 LEU B O 1
ATOM 2449 N N . ASN B 1 121 ? 14.414 18.344 -3.988 1 94.44 121 ASN B N 1
ATOM 2450 C CA . ASN B 1 121 ? 13.5 17.625 -3.102 1 94.44 121 ASN B CA 1
ATOM 2451 C C . ASN B 1 121 ? 12.391 16.922 -3.887 1 94.44 121 ASN B C 1
ATOM 2453 O O . ASN B 1 121 ? 12.023 15.789 -3.564 1 94.44 121 ASN B O 1
ATOM 2457 N N . ILE B 1 122 ? 11.914 17.562 -4.898 1 95.38 122 ILE B N 1
ATOM 2458 C CA . ILE B 1 122 ? 10.875 16.984 -5.738 1 95.38 122 ILE B CA 1
ATOM 2459 C C . ILE B 1 122 ? 11.445 15.805 -6.52 1 95.38 122 ILE B C 1
ATOM 2461 O O . ILE B 1 122 ? 10.82 14.742 -6.594 1 95.38 122 ILE B O 1
ATOM 2465 N N . ILE B 1 123 ? 12.578 15.945 -7.043 1 97 123 ILE B N 1
ATOM 2466 C CA . ILE B 1 123 ? 13.219 14.883 -7.816 1 97 123 ILE B CA 1
ATOM 2467 C C . ILE B 1 123 ? 13.5 13.688 -6.914 1 97 123 ILE B C 1
ATOM 2469 O O . ILE B 1 123 ? 13.273 12.539 -7.309 1 97 123 ILE B O 1
ATOM 2473 N N . THR B 1 124 ? 13.969 13.938 -5.738 1 96.81 124 THR B N 1
ATOM 2474 C CA . THR B 1 124 ? 14.25 12.875 -4.777 1 96.81 124 THR B CA 1
ATOM 2475 C C . THR B 1 124 ? 12.969 12.141 -4.387 1 96.81 124 THR B C 1
ATOM 2477 O O . THR B 1 124 ? 12.961 10.922 -4.258 1 96.81 124 THR B O 1
ATOM 2480 N N . PHE B 1 125 ? 11.945 12.883 -4.246 1 96.88 125 PHE B N 1
ATOM 2481 C CA . PHE B 1 125 ? 10.656 12.289 -3.916 1 96.88 125 PHE B CA 1
ATOM 2482 C C . PHE B 1 125 ? 10.172 11.383 -5.043 1 96.88 125 PHE B C 1
ATOM 2484 O O . PHE B 1 125 ? 9.695 10.273 -4.793 1 96.88 125 PHE B O 1
ATOM 2491 N N . ILE B 1 126 ? 10.297 11.812 -6.25 1 97.94 126 ILE B N 1
ATOM 2492 C CA . ILE B 1 126 ? 9.898 11.023 -7.406 1 97.94 126 ILE B CA 1
ATOM 2493 C C . ILE B 1 126 ? 10.719 9.734 -7.461 1 97.94 126 ILE B C 1
ATOM 2495 O O . ILE B 1 126 ? 10.188 8.656 -7.73 1 97.94 126 ILE B O 1
ATOM 2499 N N . ALA B 1 127 ? 11.945 9.844 -7.188 1 98.19 127 ALA B N 1
ATOM 2500 C CA . ALA B 1 127 ? 12.805 8.664 -7.152 1 98.19 127 ALA B CA 1
ATOM 2501 C C . ALA B 1 127 ? 12.344 7.684 -6.078 1 98.19 127 ALA B C 1
ATOM 2503 O O . ALA B 1 127 ? 12.289 6.473 -6.316 1 98.19 127 ALA B O 1
ATOM 2504 N N . GLY B 1 128 ? 12.023 8.195 -4.93 1 98 128 GLY B N 1
ATOM 2505 C CA . GLY B 1 128 ? 11.523 7.348 -3.863 1 98 128 GLY B CA 1
ATOM 2506 C C . GLY B 1 128 ? 10.227 6.645 -4.219 1 98 128 GLY B C 1
ATOM 2507 O O . GLY B 1 128 ? 10.07 5.449 -3.957 1 98 128 GLY B O 1
ATOM 2508 N N . CYS B 1 129 ? 9.344 7.359 -4.852 1 97.44 129 CYS B N 1
ATOM 2509 C CA . CYS B 1 129 ? 8.07 6.785 -5.289 1 97.44 129 CYS B CA 1
ATOM 2510 C C . CYS B 1 129 ? 8.297 5.695 -6.328 1 97.44 129 CYS B C 1
ATOM 2512 O O . CYS B 1 129 ? 7.711 4.613 -6.238 1 97.44 129 CYS B O 1
ATOM 2514 N N . THR B 1 130 ? 9.117 6.02 -7.25 1 98.25 130 THR B N 1
ATOM 2515 C CA . THR B 1 130 ? 9.398 5.082 -8.336 1 98.25 130 THR B CA 1
ATOM 2516 C C . THR B 1 130 ? 10.039 3.805 -7.793 1 98.25 130 THR B C 1
ATOM 2518 O O . THR B 1 130 ? 9.688 2.703 -8.219 1 98.25 130 THR B O 1
ATOM 2521 N N . SER B 1 131 ? 10.914 3.949 -6.855 1 98.62 131 SER B N 1
ATOM 2522 C CA . SER B 1 131 ? 11.539 2.783 -6.238 1 98.62 131 SER B CA 1
ATOM 2523 C C . SER B 1 131 ? 10.516 1.952 -5.473 1 98.62 131 SER B C 1
ATOM 2525 O O . SER B 1 131 ? 10.547 0.72 -5.512 1 98.62 131 SER B O 1
ATOM 2527 N N . SER B 1 132 ? 9.648 2.582 -4.754 1 98.12 132 SER B N 1
ATOM 2528 C CA . SER B 1 132 ? 8.609 1.88 -4.012 1 98.12 132 SER B CA 1
ATOM 2529 C C . SER B 1 132 ? 7.688 1.107 -4.949 1 98.12 132 SER B C 1
ATOM 2531 O O . SER B 1 132 ? 7.316 -0.032 -4.664 1 98.12 132 SER B O 1
ATOM 2533 N N . VAL B 1 133 ? 7.348 1.711 -6.066 1 97.5 133 VAL B N 1
ATOM 2534 C CA . VAL B 1 133 ? 6.539 1.042 -7.078 1 97.5 133 VAL B CA 1
ATOM 2535 C C . VAL B 1 133 ? 7.281 -0.178 -7.613 1 97.5 133 VAL B C 1
ATOM 2537 O O . VAL B 1 133 ? 6.676 -1.224 -7.859 1 97.5 133 VAL B O 1
ATOM 2540 N N . GLY B 1 134 ? 8.562 -0.026 -7.84 1 98.5 134 GLY B N 1
ATOM 2541 C CA . GLY B 1 134 ? 9.383 -1.158 -8.25 1 98.5 134 GLY B CA 1
ATOM 2542 C C . GLY B 1 134 ? 9.273 -2.344 -7.312 1 98.5 134 GLY B C 1
ATOM 2543 O O . GLY B 1 134 ? 9.148 -3.486 -7.758 1 98.5 134 GLY B O 1
ATOM 2544 N N . VAL B 1 135 ? 9.32 -2.051 -6.008 1 98.38 135 VAL B N 1
ATOM 2545 C CA . VAL B 1 135 ? 9.211 -3.109 -5.008 1 98.38 135 VAL B CA 1
ATOM 2546 C C . VAL B 1 135 ? 7.848 -3.793 -5.133 1 98.38 135 VAL B C 1
ATOM 2548 O O . VAL B 1 135 ? 7.758 -5.023 -5.059 1 98.38 135 VAL B O 1
ATOM 2551 N N . ILE B 1 136 ? 6.777 -3.041 -5.352 1 98.12 136 ILE B N 1
ATOM 2552 C CA . ILE B 1 136 ? 5.422 -3.57 -5.457 1 98.12 136 ILE B CA 1
ATOM 2553 C C . ILE B 1 136 ? 5.293 -4.414 -6.723 1 98.12 136 ILE B C 1
ATOM 2555 O O . ILE B 1 136 ? 4.629 -5.449 -6.723 1 98.12 136 ILE B O 1
ATOM 2559 N N . ILE B 1 137 ? 5.941 -4.004 -7.758 1 97.62 137 ILE B N 1
ATOM 2560 C CA . ILE B 1 137 ? 5.945 -4.773 -9 1 97.62 137 ILE B CA 1
ATOM 2561 C C . ILE B 1 137 ? 6.637 -6.113 -8.766 1 97.62 137 ILE B C 1
ATOM 2563 O O . ILE B 1 137 ? 6.129 -7.16 -9.18 1 97.62 137 ILE B O 1
ATOM 2567 N N . VAL B 1 138 ? 7.785 -6.09 -8.117 1 97.44 138 VAL B N 1
ATOM 2568 C CA . VAL B 1 138 ? 8.508 -7.32 -7.809 1 97.44 138 VAL B CA 1
ATOM 2569 C C . VAL B 1 138 ? 7.637 -8.227 -6.941 1 97.44 138 VAL B C 1
ATOM 2571 O O . VAL B 1 138 ? 7.641 -9.445 -7.109 1 97.44 138 VAL B O 1
ATOM 2574 N N . ALA B 1 139 ? 6.871 -7.648 -6.035 1 97.38 139 ALA B N 1
ATOM 2575 C CA . ALA B 1 139 ? 5.996 -8.406 -5.148 1 97.38 139 ALA B CA 1
ATOM 2576 C C . ALA B 1 139 ? 4.863 -9.062 -5.93 1 97.38 139 ALA B C 1
ATOM 2578 O O . ALA B 1 139 ? 4.48 -10.203 -5.641 1 97.38 139 ALA B O 1
ATOM 2579 N N . ALA B 1 140 ? 4.387 -8.406 -6.922 1 96.75 140 ALA B N 1
ATOM 2580 C CA . ALA B 1 140 ? 3.191 -8.852 -7.633 1 96.75 140 ALA B CA 1
ATOM 2581 C C . ALA B 1 140 ? 3.551 -9.789 -8.781 1 96.75 140 ALA B C 1
ATOM 2583 O O . ALA B 1 140 ? 2.76 -10.664 -9.148 1 96.75 140 ALA B O 1
ATOM 2584 N N . PHE B 1 141 ? 4.762 -9.625 -9.375 1 95.75 141 PHE B N 1
ATOM 2585 C CA . PHE B 1 141 ? 5.133 -10.375 -10.57 1 95.75 141 PHE B CA 1
ATOM 2586 C C . PHE B 1 141 ? 6.266 -11.352 -10.266 1 95.75 141 PHE B C 1
ATOM 2588 O O . PHE B 1 141 ? 7.395 -10.938 -10 1 95.75 141 PHE B O 1
ATOM 2595 N N . GLN B 1 142 ? 5.93 -12.586 -10.367 1 90.62 142 GLN B N 1
ATOM 2596 C CA . GLN B 1 142 ? 6.914 -13.641 -10.133 1 90.62 142 GLN B CA 1
ATOM 2597 C C . GLN B 1 142 ? 7.863 -13.781 -11.32 1 90.62 142 GLN B C 1
ATOM 2599 O O . GLN B 1 142 ? 7.438 -13.703 -12.469 1 90.62 142 GLN B O 1
ATOM 2604 N N . TYR B 1 143 ? 9.094 -13.945 -10.961 1 88.44 143 TYR B N 1
ATOM 2605 C CA . TYR B 1 143 ? 10.117 -13.914 -12 1 88.44 143 TYR B CA 1
ATOM 2606 C C . TYR B 1 143 ? 9.969 -15.086 -12.961 1 88.44 143 TYR B C 1
ATOM 2608 O O . TYR B 1 143 ? 10.289 -14.969 -14.141 1 88.44 143 TYR B O 1
ATOM 2616 N N . ASP B 1 144 ? 9.391 -16.281 -12.594 1 86.56 144 ASP B N 1
ATOM 2617 C CA . ASP B 1 144 ? 9.266 -17.453 -13.445 1 86.56 144 ASP B CA 1
ATOM 2618 C C . ASP B 1 144 ? 8.148 -17.266 -14.469 1 86.56 144 ASP B C 1
ATOM 2620 O O . ASP B 1 144 ? 8.18 -17.859 -15.547 1 86.56 144 ASP B O 1
ATOM 2624 N N . ARG B 1 145 ? 7.191 -16.469 -14.156 1 85.31 145 ARG B N 1
ATOM 2625 C CA . ARG B 1 145 ? 6.023 -16.312 -15.016 1 85.31 145 ARG B CA 1
ATOM 2626 C C . ARG B 1 145 ? 6.059 -14.977 -15.758 1 85.31 145 ARG B C 1
ATOM 2628 O O . ARG B 1 145 ? 5.469 -14.836 -16.828 1 85.31 145 ARG B O 1
ATOM 2635 N N . SER B 1 146 ? 6.711 -14.023 -15.18 1 91.31 146 SER B N 1
ATOM 2636 C CA . SER B 1 146 ? 6.801 -12.688 -15.75 1 91.31 146 SER B CA 1
ATOM 2637 C C . SER B 1 146 ? 8.195 -12.102 -15.57 1 91.31 146 SER B C 1
ATOM 2639 O O . SER B 1 146 ? 8.359 -11.039 -14.969 1 91.31 146 SER B O 1
ATOM 2641 N N . LEU B 1 147 ? 9.195 -12.672 -16.281 1 92.06 147 LEU B N 1
ATOM 2642 C CA . LEU B 1 147 ? 10.602 -12.344 -16.062 1 92.06 147 LEU B CA 1
ATOM 2643 C C . LEU B 1 147 ? 10.867 -10.875 -16.391 1 92.06 147 LEU B C 1
ATOM 2645 O O . LEU B 1 147 ? 11.469 -10.164 -15.586 1 92.06 147 LEU B O 1
ATOM 2649 N N . VAL B 1 148 ? 10.375 -10.43 -17.516 1 94.88 148 VAL B N 1
ATOM 2650 C CA . VAL B 1 148 ? 10.688 -9.086 -17.984 1 94.88 148 VAL B CA 1
ATOM 2651 C C . VAL B 1 148 ? 10.133 -8.055 -17 1 94.88 148 VAL B C 1
ATOM 2653 O O . VAL B 1 148 ? 10.859 -7.16 -16.562 1 94.88 148 VAL B O 1
ATOM 2656 N N . ILE B 1 149 ? 8.875 -8.148 -16.672 1 96.38 149 ILE B N 1
ATOM 2657 C CA . ILE B 1 149 ? 8.25 -7.188 -15.766 1 96.38 149 ILE B CA 1
ATOM 2658 C C . ILE B 1 149 ? 8.914 -7.262 -14.391 1 96.38 149 ILE B C 1
ATOM 2660 O O . ILE B 1 149 ? 9.148 -6.23 -13.758 1 96.38 149 ILE B O 1
ATOM 2664 N N . HIS B 1 150 ? 9.25 -8.484 -13.961 1 96.38 150 HIS B N 1
ATOM 2665 C CA . HIS B 1 150 ? 9.922 -8.656 -12.68 1 96.38 150 HIS B CA 1
ATOM 2666 C C . HIS B 1 150 ? 11.281 -7.961 -12.664 1 96.38 150 HIS B C 1
ATOM 2668 O O . HIS B 1 150 ? 11.617 -7.27 -11.703 1 96.38 150 HIS B O 1
ATOM 2674 N N . LEU B 1 151 ? 12.008 -8.125 -13.742 1 96.56 151 LEU B N 1
ATOM 2675 C CA . LEU B 1 151 ? 13.336 -7.523 -13.828 1 96.56 151 LEU B CA 1
ATOM 2676 C C . LEU B 1 151 ? 13.242 -6 -13.891 1 96.56 151 LEU B C 1
ATOM 2678 O O . LEU B 1 151 ? 14.086 -5.301 -13.32 1 96.56 151 LEU B O 1
ATOM 2682 N N . VAL B 1 152 ? 12.281 -5.492 -14.562 1 97.44 152 VAL B N 1
ATOM 2683 C CA . VAL B 1 152 ? 12.047 -4.051 -14.57 1 97.44 152 VAL B CA 1
ATOM 2684 C C . VAL B 1 152 ? 11.75 -3.574 -13.148 1 97.44 152 VAL B C 1
ATOM 2686 O O . VAL B 1 152 ? 12.32 -2.58 -12.688 1 97.44 152 VAL B O 1
ATOM 2689 N N . GLY B 1 153 ? 10.875 -4.254 -12.477 1 98.12 153 GLY B N 1
ATOM 2690 C CA . GLY B 1 153 ? 10.586 -3.934 -11.086 1 98.12 153 GLY B CA 1
ATOM 2691 C C . GLY B 1 153 ? 11.812 -3.969 -10.195 1 98.12 153 GLY B C 1
ATOM 2692 O O . GLY B 1 153 ? 12.039 -3.053 -9.398 1 98.12 153 GLY B O 1
ATOM 2693 N N . ALA B 1 154 ? 12.633 -5 -10.359 1 97.44 154 ALA B N 1
ATOM 2694 C CA . ALA B 1 154 ? 13.859 -5.141 -9.578 1 97.44 154 ALA B CA 1
ATOM 2695 C C . ALA B 1 154 ? 14.82 -3.986 -9.852 1 97.44 154 ALA B C 1
ATOM 2697 O O . ALA B 1 154 ? 15.445 -3.463 -8.93 1 97.44 154 ALA B O 1
ATOM 2698 N N . GLY B 1 155 ? 14.914 -3.65 -11.117 1 97.81 155 GLY B N 1
ATOM 2699 C CA . GLY B 1 155 ? 15.742 -2.512 -11.484 1 97.81 155 GLY B CA 1
ATOM 2700 C C . GLY B 1 155 ? 15.289 -1.216 -10.836 1 97.81 155 GLY B C 1
ATOM 2701 O O . GLY B 1 155 ? 16.125 -0.425 -10.375 1 97.81 155 GLY B O 1
ATOM 2702 N N . LEU B 1 156 ? 14.016 -0.979 -10.828 1 98.31 156 LEU B N 1
ATOM 2703 C CA . LEU B 1 156 ? 13.469 0.208 -10.18 1 98.31 156 LEU B CA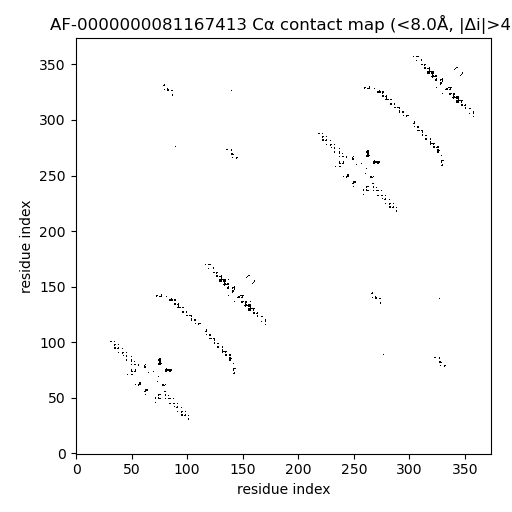 1
ATOM 2704 C C . LEU B 1 156 ? 13.68 0.144 -8.672 1 98.31 156 LEU B C 1
ATOM 2706 O O . LEU B 1 156 ? 14.094 1.129 -8.055 1 98.31 156 LEU B O 1
ATOM 2710 N N . ALA B 1 157 ? 13.398 -0.971 -8.086 1 97.75 157 ALA B N 1
ATOM 2711 C CA . ALA B 1 157 ? 13.477 -1.145 -6.641 1 97.75 157 ALA B CA 1
ATOM 2712 C C . ALA B 1 157 ? 14.898 -0.924 -6.137 1 97.75 157 ALA B C 1
ATOM 2714 O O . ALA B 1 157 ? 15.109 -0.264 -5.117 1 97.75 157 ALA B O 1
ATOM 2715 N N . PHE B 1 158 ? 15.898 -1.41 -6.844 1 97.19 158 PHE B N 1
ATOM 2716 C CA . PHE B 1 158 ? 17.281 -1.333 -6.391 1 97.19 158 PHE B CA 1
ATOM 2717 C C . PHE B 1 158 ? 18 -0.169 -7.059 1 97.19 158 PHE B C 1
ATOM 2719 O O . PHE B 1 158 ? 18.672 0.615 -6.387 1 97.19 158 PHE B O 1
ATOM 2726 N N . GLY B 1 159 ? 17.875 -0.059 -8.312 1 97.25 159 GLY B N 1
ATOM 2727 C CA . GLY B 1 159 ? 18.578 0.969 -9.055 1 97.25 159 GLY B CA 1
ATOM 2728 C C . GLY B 1 159 ? 18.141 2.377 -8.695 1 97.25 159 GLY B C 1
ATOM 2729 O O . GLY B 1 159 ? 18.969 3.207 -8.312 1 97.25 159 GLY B O 1
ATOM 2730 N N . VAL B 1 160 ? 16.906 2.625 -8.758 1 98.19 160 VAL B N 1
ATOM 2731 C CA . VAL B 1 160 ? 16.391 3.961 -8.469 1 98.19 160 VAL B CA 1
ATOM 2732 C C . VAL B 1 160 ? 16.516 4.25 -6.977 1 98.19 160 VAL B C 1
ATOM 2734 O O . VAL B 1 160 ? 16.703 5.398 -6.574 1 98.19 160 VAL B O 1
ATOM 2737 N N . ALA B 1 161 ? 16.422 3.205 -6.184 1 97.25 161 ALA B N 1
ATOM 2738 C CA . ALA B 1 161 ? 16.641 3.4 -4.754 1 97.25 161 ALA B CA 1
ATOM 2739 C C . ALA B 1 161 ? 18.047 3.961 -4.496 1 97.25 161 ALA B C 1
ATOM 2741 O O . ALA B 1 161 ? 18.219 4.836 -3.645 1 97.25 161 ALA B O 1
ATOM 2742 N N . CYS B 1 162 ? 19 3.447 -5.211 1 97.5 162 CYS B N 1
ATOM 2743 C CA . CYS B 1 162 ? 20.359 3.953 -5.078 1 97.5 162 CYS B CA 1
ATOM 2744 C C . CYS B 1 162 ? 20.422 5.438 -5.41 1 97.5 162 CYS B C 1
ATOM 2746 O O . CYS B 1 162 ? 21.047 6.215 -4.691 1 97.5 162 CYS B O 1
ATOM 2748 N N . ILE B 1 163 ? 19.766 5.812 -6.43 1 97.12 163 ILE B N 1
ATOM 2749 C CA . ILE B 1 163 ? 19.703 7.215 -6.824 1 97.12 163 ILE B CA 1
ATOM 2750 C C . ILE B 1 163 ? 19.047 8.039 -5.719 1 97.12 163 ILE B C 1
ATOM 2752 O O . ILE B 1 163 ? 19.531 9.109 -5.363 1 97.12 163 ILE B O 1
ATOM 2756 N N . PHE B 1 164 ? 17.984 7.535 -5.195 1 97.38 164 PHE B N 1
ATOM 2757 C CA . PHE B 1 164 ? 17.281 8.188 -4.105 1 97.38 164 PHE B CA 1
ATOM 2758 C C . PHE B 1 164 ? 18.219 8.477 -2.938 1 97.38 164 PHE B C 1
ATOM 2760 O O . PHE B 1 164 ? 18.25 9.594 -2.418 1 97.38 164 PHE B O 1
ATOM 2767 N N . PHE B 1 165 ? 19 7.512 -2.553 1 95.12 165 PHE B N 1
ATOM 2768 C CA . PHE B 1 165 ? 19.859 7.664 -1.391 1 95.12 165 PHE B CA 1
ATOM 2769 C C . PHE B 1 165 ? 21 8.625 -1.691 1 95.12 165 PHE B C 1
ATOM 2771 O O . PHE B 1 165 ? 21.422 9.398 -0.825 1 95.12 165 PHE B O 1
ATOM 2778 N N . ILE B 1 166 ? 21.531 8.547 -2.852 1 96 166 ILE B N 1
ATOM 2779 C CA . ILE B 1 166 ? 22.594 9.469 -3.24 1 96 166 ILE B CA 1
ATOM 2780 C C . ILE B 1 166 ? 22.062 10.906 -3.174 1 96 166 ILE B C 1
ATOM 2782 O O . ILE B 1 166 ? 22.719 11.781 -2.6 1 96 166 ILE B O 1
ATOM 2786 N N . LEU B 1 167 ? 20.875 11.148 -3.705 1 94.81 167 LEU B N 1
ATOM 2787 C CA . LEU B 1 167 ? 20.281 12.484 -3.705 1 94.81 167 LEU B CA 1
ATOM 2788 C C . LEU B 1 167 ? 20 12.953 -2.281 1 94.81 167 LEU B C 1
ATOM 2790 O O . LEU B 1 167 ? 20.203 14.125 -1.958 1 94.81 167 LEU B O 1
ATOM 2794 N N . GLN B 1 168 ? 19.547 12.031 -1.509 1 92.12 168 GLN B N 1
ATOM 2795 C CA . GLN B 1 168 ? 19.312 12.367 -0.109 1 92.12 168 GLN B CA 1
ATOM 2796 C C . GLN B 1 168 ? 20.594 12.805 0.578 1 92.12 168 GLN B C 1
ATOM 2798 O O . GLN B 1 168 ? 20.594 13.75 1.369 1 92.12 168 GLN B O 1
ATOM 2803 N N . THR B 1 169 ? 21.641 12.109 0.323 1 92.38 169 THR B N 1
ATOM 2804 C CA . THR B 1 169 ? 22.938 12.445 0.91 1 92.38 169 THR B CA 1
ATOM 2805 C C . THR B 1 169 ? 23.406 13.812 0.433 1 92.38 169 THR B C 1
ATOM 2807 O O . THR B 1 169 ? 23.859 14.633 1.234 1 92.38 169 THR B O 1
ATOM 2810 N N . VAL B 1 170 ? 23.281 14.094 -0.811 1 90.56 170 VAL B N 1
ATOM 2811 C CA . VAL B 1 170 ? 23.672 15.375 -1.387 1 90.56 170 VAL B CA 1
ATOM 2812 C C . VAL B 1 170 ? 22.859 16.5 -0.739 1 90.56 170 VAL B C 1
ATOM 2814 O O . VAL B 1 170 ? 23.422 17.547 -0.393 1 90.56 170 VAL B O 1
ATOM 2817 N N . MET B 1 171 ? 21.625 16.266 -0.611 1 89.75 171 MET B N 1
ATOM 2818 C CA . MET B 1 171 ? 20.766 17.281 -0.009 1 89.75 171 MET B CA 1
ATOM 2819 C C . MET B 1 171 ? 21.156 17.531 1.445 1 89.75 171 MET B C 1
ATOM 2821 O O . MET B 1 171 ? 21.172 18.672 1.897 1 89.75 171 MET B O 1
ATOM 2825 N N . LYS B 1 172 ? 21.438 16.5 2.178 1 87.25 172 LYS B N 1
ATOM 2826 C CA . LYS B 1 172 ? 21.859 16.641 3.568 1 87.25 172 LYS B CA 1
ATOM 2827 C C . LYS B 1 172 ? 23.141 17.469 3.672 1 87.25 172 LYS B C 1
ATOM 2829 O O . LYS B 1 172 ? 23.266 18.344 4.535 1 87.25 172 LYS B O 1
ATOM 2834 N N . ILE B 1 173 ? 24.078 17.188 2.807 1 87 173 ILE B N 1
ATOM 2835 C CA . ILE B 1 173 ? 25.344 17.906 2.812 1 87 173 ILE B CA 1
ATOM 2836 C C . ILE B 1 173 ? 25.125 19.375 2.447 1 87 173 ILE B C 1
ATOM 2838 O O . ILE B 1 173 ? 25.688 20.266 3.076 1 87 173 ILE B O 1
ATOM 2842 N N . SER B 1 174 ? 24.281 19.641 1.503 1 83.69 174 SER B N 1
ATOM 2843 C CA . SER B 1 174 ? 24 20.984 1.035 1 83.69 174 SER B CA 1
ATOM 2844 C C . SER B 1 174 ? 23.297 21.812 2.109 1 83.69 174 SER B C 1
ATOM 2846 O O . SER B 1 174 ? 23.609 22.984 2.303 1 83.69 174 SER B O 1
ATOM 2848 N N . MET B 1 175 ? 22.422 21.203 2.756 1 82.75 175 MET B N 1
ATOM 2849 C CA . MET B 1 175 ? 21.672 21.906 3.789 1 82.75 175 MET B CA 1
ATOM 2850 C C . MET B 1 175 ? 22.516 22.141 5.027 1 82.75 175 MET B C 1
ATOM 2852 O O . MET B 1 175 ? 22.344 23.125 5.734 1 82.75 175 MET B O 1
ATOM 2856 N N . SER B 1 176 ? 23.391 21.234 5.344 1 80.69 176 SER B N 1
ATOM 2857 C CA . SER B 1 176 ? 24.281 21.391 6.484 1 80.69 176 SER B CA 1
ATOM 2858 C C . SER B 1 176 ? 25.281 22.516 6.254 1 80.69 176 SER B C 1
ATOM 2860 O O . SER B 1 176 ? 25.609 23.266 7.18 1 80.69 176 SER B O 1
ATOM 2862 N N . LYS B 1 177 ? 25.734 22.688 5.137 1 77.19 177 LYS B N 1
ATOM 2863 C CA . LYS B 1 177 ? 26.672 23.766 4.801 1 77.19 177 LYS B CA 1
ATOM 2864 C C . LYS B 1 177 ? 26 25.125 4.953 1 77.19 177 LYS B C 1
ATOM 2866 O O . LYS B 1 177 ? 26.625 26.078 5.434 1 77.19 177 LYS B O 1
ATOM 2871 N N . GLU B 1 178 ? 24.844 25.172 4.594 1 70.19 178 GLU B N 1
ATOM 2872 C CA . GLU B 1 178 ? 24.125 26.438 4.703 1 70.19 178 GLU B CA 1
ATOM 2873 C C . GLU B 1 178 ? 23.859 26.797 6.164 1 70.19 178 GLU B C 1
ATOM 2875 O O . GLU B 1 178 ? 23.969 27.969 6.547 1 70.19 178 GLU B O 1
ATOM 2880 N N . LYS B 1 179 ? 23.5 25.766 6.879 1 66.88 179 LYS B N 1
ATOM 2881 C CA . LYS B 1 179 ? 23.281 26.031 8.297 1 66.88 179 LYS B CA 1
ATOM 2882 C C . LYS B 1 179 ? 24.578 26.453 8.984 1 66.88 179 LYS B C 1
ATOM 2884 O O . LYS B 1 179 ? 24.562 27.359 9.836 1 66.88 179 LYS B O 1
ATOM 2889 N N . ARG B 1 180 ? 25.578 25.812 8.578 1 62.56 180 ARG B N 1
ATOM 2890 C CA . ARG B 1 180 ? 26.875 26.188 9.117 1 62.56 180 ARG B CA 1
ATOM 2891 C C . ARG B 1 180 ? 27.25 27.609 8.703 1 62.56 180 ARG B C 1
ATOM 2893 O O . ARG B 1 180 ? 27.781 28.375 9.508 1 62.56 180 ARG B O 1
ATOM 2900 N N . GLN B 1 181 ? 27.016 27.922 7.492 1 59.03 181 GLN B N 1
ATOM 2901 C CA . GLN B 1 181 ? 27.312 29.266 6.996 1 59.03 181 GLN B CA 1
ATOM 2902 C C . GLN B 1 181 ? 26.453 30.312 7.699 1 59.03 181 GLN B C 1
ATOM 2904 O O . GLN B 1 181 ? 26.938 31.406 8.031 1 59.03 181 GLN B O 1
ATOM 2909 N N . ARG B 1 182 ? 25.25 29.953 7.848 1 55.94 182 ARG B N 1
ATOM 2910 C CA . ARG B 1 182 ? 24.359 30.875 8.555 1 55.94 182 ARG B CA 1
ATOM 2911 C C . ARG B 1 182 ? 24.812 31.062 10 1 55.94 182 ARG B C 1
ATOM 2913 O O . ARG B 1 182 ? 24.734 32.156 10.539 1 55.94 182 ARG B O 1
ATOM 2920 N N . PHE B 1 183 ? 25.172 29.969 10.547 1 55.94 183 PHE B N 1
ATOM 2921 C CA . PHE B 1 183 ? 25.688 30.031 11.906 1 55.94 183 PHE B CA 1
ATOM 2922 C C . PHE B 1 183 ? 26.938 30.891 11.977 1 55.94 183 PHE B C 1
ATOM 2924 O O . PHE B 1 183 ? 27.094 31.688 12.914 1 55.94 183 PHE B O 1
ATOM 2931 N N . VAL B 1 184 ? 27.844 30.891 11.055 1 54.78 184 VAL B N 1
ATOM 2932 C CA . VAL B 1 184 ? 29.078 31.672 11.023 1 54.78 184 VAL B CA 1
ATOM 2933 C C . VAL B 1 184 ? 28.734 33.125 10.719 1 54.78 184 VAL B C 1
ATOM 2935 O O . VAL B 1 184 ? 29.344 34.062 11.281 1 54.78 184 VAL B O 1
ATOM 2938 N N . ASN B 1 185 ? 27.828 33.281 9.805 1 48.75 185 ASN B N 1
ATOM 2939 C CA . ASN B 1 185 ? 27.484 34.656 9.508 1 48.75 185 ASN B CA 1
ATOM 2940 C C . ASN B 1 185 ? 26.703 35.312 10.656 1 48.75 185 ASN B C 1
ATOM 2942 O O . ASN B 1 185 ? 26.609 36.531 10.727 1 48.75 185 ASN B O 1
ATOM 2946 N N . GLY B 1 186 ? 25.984 34.562 11.32 1 40.59 186 GLY B N 1
ATOM 2947 C CA . GLY B 1 186 ? 25.281 35.062 12.492 1 40.59 186 GLY B CA 1
ATOM 2948 C C . GLY B 1 186 ? 26.219 35.375 13.648 1 40.59 186 GLY B C 1
ATOM 2949 O O . GLY B 1 186 ? 25.844 36.094 14.578 1 40.59 186 GLY B O 1
ATOM 2950 N N . PHE B 1 187 ? 27.281 34.656 13.719 1 36.66 187 PHE B N 1
ATOM 2951 C CA . PHE B 1 187 ? 28.25 35.125 14.703 1 36.66 187 PHE B CA 1
ATOM 2952 C C . PHE B 1 187 ? 29.078 36.281 14.156 1 36.66 187 PHE B C 1
ATOM 2954 O O . PHE B 1 187 ? 29.438 36.281 12.977 1 36.66 187 PHE B O 1
#

Sequence (374 aa):
MTLEERGSGSTEQDQTTHGGIKKPTRRCFIPLWFYPLATSISIPFACIVSYLIYLNSVEDKSSSWTDDFPFISDTGIYPPASCWFTLLFFFVGFFSFSSALVRYMQLKTECRGRRCVTILNIITFIAGCTSSVGVIIVAAFQYDRSLVIHLVGAGLAFGVACIFFILQTVMKISMSKEKRQRFVNGFMTLEERGSGSTEQDQTTHGGIKKPTRRCFIPLWFYPLATSISIPFACIVSYLIYLNSVEDKSSSWTDDFPFISDTGIYPPASCWFTLLFFFVGFFSFSSALVRYMQLKTECRGRRCVTILNIITFIAGCTSSVGVIIVAAFQYDRSLVIHLVGAGLAFGVACIFFILQTVMKISMSKEKRQRFVNGF